Protein AF-A0A2M8Z2T1-F1 (afdb_monomer)

Foldseek 3Di:
DLLLVLLVLLLVLCVQLVPQFPLTDLVSSCVSVVQAEDELVRDDPVVNVVQVVVDPAWADDPRHIYGHPVDPQVLSNQLVSQLRVQCVSVVPDDDDPVSSVSSNSSSLCNQQNLLVCVVVVPPDLVSRCVRRVHDSVSSVVSVVCSVVDPCVVNVPSSVSVCCSNPPDDPDDDDDDDDDDDDDDDDQVPQQVVVCVPPHDPDDRVVRRVCVPPHDPD

InterPro domains:
  IPR010359 IrrE N-terminal-like domain [PF06114] (62-140)

Mean predicted aligned error: 11.31 Å

Structure (mmCIF, N/CA/C/O backbone):
data_AF-A0A2M8Z2T1-F1
#
_entry.id   AF-A0A2M8Z2T1-F1
#
loop_
_atom_site.group_PDB
_atom_site.id
_atom_site.type_symbol
_atom_site.label_atom_id
_atom_site.label_alt_id
_atom_site.label_comp_id
_atom_site.label_asym_id
_atom_site.label_entity_id
_atom_site.label_seq_id
_atom_site.pdbx_PDB_ins_code
_atom_site.Cartn_x
_atom_site.Cartn_y
_atom_site.Cartn_z
_atom_site.occupancy
_atom_site.B_iso_or_equiv
_atom_site.auth_seq_id
_atom_site.auth_comp_id
_atom_site.auth_asym_id
_atom_site.auth_atom_id
_atom_site.pdbx_PDB_model_num
ATOM 1 N N . MET A 1 1 ? 20.844 -5.926 4.590 1.00 56.56 1 MET A N 1
ATOM 2 C CA . MET A 1 1 ? 20.275 -7.241 4.945 1.00 56.56 1 MET A CA 1
ATOM 3 C C . MET A 1 1 ? 18.756 -7.129 4.993 1.00 56.56 1 MET A C 1
ATOM 5 O O . MET A 1 1 ? 18.124 -7.686 4.109 1.00 56.56 1 MET A O 1
ATOM 9 N N . GLU A 1 2 ? 18.188 -6.291 5.868 1.00 80.88 2 GLU A N 1
ATOM 10 C CA . GLU A 1 2 ? 16.723 -6.127 5.984 1.00 80.88 2 GLU A CA 1
ATOM 11 C C . GLU A 1 2 ? 15.992 -5.715 4.698 1.00 80.88 2 GLU A C 1
ATOM 13 O O . GLU A 1 2 ? 15.008 -6.350 4.343 1.00 80.88 2 GLU A O 1
ATOM 18 N N . GLN A 1 3 ? 16.495 -4.752 3.911 1.00 86.50 3 GLN A N 1
ATOM 19 C CA . GLN A 1 3 ? 15.836 -4.375 2.644 1.00 86.50 3 GLN A CA 1
ATOM 20 C C . GLN A 1 3 ? 15.609 -5.563 1.685 1.00 86.50 3 GLN A C 1
ATOM 22 O O . GLN A 1 3 ? 14.575 -5.615 1.025 1.00 86.50 3 GLN A O 1
ATOM 27 N N . TYR A 1 4 ? 16.542 -6.524 1.638 1.00 90.56 4 TYR A N 1
ATOM 28 C CA . TYR A 1 4 ? 16.399 -7.744 0.835 1.00 90.56 4 TYR A CA 1
ATOM 29 C C . TYR A 1 4 ? 15.258 -8.615 1.376 1.00 90.56 4 TYR A C 1
ATOM 31 O O . TYR A 1 4 ? 14.389 -9.024 0.614 1.00 90.56 4 TYR A O 1
ATOM 39 N N . ARG A 1 5 ? 15.217 -8.840 2.699 1.00 93.88 5 ARG A N 1
ATOM 40 C CA . ARG A 1 5 ? 14.147 -9.585 3.387 1.00 93.88 5 ARG A CA 1
ATOM 41 C C . ARG A 1 5 ? 12.777 -8.930 3.180 1.00 93.88 5 ARG A C 1
ATOM 43 O O . ARG A 1 5 ? 11.797 -9.629 2.946 1.00 93.88 5 ARG A O 1
ATOM 50 N N . ILE A 1 6 ? 12.705 -7.600 3.205 1.00 95.25 6 ILE A N 1
ATOM 51 C CA . ILE A 1 6 ? 11.463 -6.854 2.965 1.00 95.25 6 ILE A CA 1
ATOM 52 C C . ILE A 1 6 ? 11.004 -7.005 1.507 1.00 95.25 6 ILE A C 1
ATOM 54 O O . ILE A 1 6 ? 9.831 -7.270 1.265 1.00 95.25 6 ILE A O 1
ATOM 58 N N . ILE A 1 7 ? 11.909 -6.913 0.527 1.00 94.44 7 ILE A N 1
ATOM 59 C CA . ILE A 1 7 ? 11.572 -7.090 -0.898 1.00 94.44 7 ILE A CA 1
ATOM 60 C C . ILE A 1 7 ? 11.232 -8.558 -1.227 1.00 94.44 7 ILE A C 1
ATOM 62 O O . ILE A 1 7 ? 10.346 -8.820 -2.044 1.00 94.44 7 ILE A O 1
ATOM 66 N N . GLU A 1 8 ? 11.849 -9.523 -0.543 1.00 96.12 8 GLU A N 1
ATOM 67 C CA . GLU A 1 8 ? 11.472 -10.940 -0.583 1.00 96.12 8 GLU A CA 1
ATOM 68 C C . GLU A 1 8 ? 10.050 -11.157 -0.038 1.00 96.12 8 GLU A C 1
ATOM 70 O O . GLU A 1 8 ? 9.219 -11.760 -0.721 1.00 96.12 8 GLU A O 1
ATOM 75 N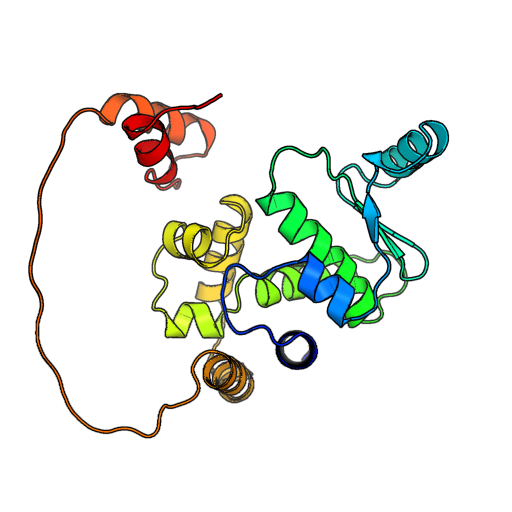 N . LYS A 1 9 ? 9.717 -10.568 1.120 1.00 97.69 9 LYS A N 1
ATOM 76 C CA . LYS A 1 9 ? 8.354 -10.576 1.680 1.00 97.69 9 LYS A CA 1
ATOM 77 C C . LYS A 1 9 ? 7.339 -9.905 0.754 1.00 97.69 9 LYS A C 1
ATOM 79 O O . LYS A 1 9 ? 6.247 -10.437 0.568 1.00 97.69 9 LYS A O 1
ATOM 84 N N . THR A 1 10 ? 7.696 -8.803 0.099 1.00 97.69 10 THR A N 1
ATOM 85 C CA . THR A 1 10 ? 6.853 -8.168 -0.928 1.00 97.69 10 THR A CA 1
ATOM 86 C C . THR A 1 10 ? 6.542 -9.136 -2.080 1.00 97.69 10 THR A C 1
ATOM 88 O O . THR A 1 10 ? 5.385 -9.266 -2.485 1.00 97.69 10 THR A O 1
ATOM 91 N N . LEU A 1 11 ? 7.537 -9.890 -2.567 1.00 97.88 11 LEU A N 1
ATOM 92 C CA . LEU A 1 11 ? 7.340 -10.916 -3.600 1.00 97.88 11 LEU A CA 1
ATOM 93 C C . LEU A 1 11 ? 6.497 -12.109 -3.112 1.00 97.88 11 LEU A C 1
ATOM 95 O O . LEU A 1 11 ? 5.680 -12.627 -3.878 1.00 97.88 11 LEU A O 1
ATOM 99 N N . GLU A 1 12 ? 6.654 -12.546 -1.859 1.00 98.19 12 GLU A N 1
ATOM 100 C CA . GLU A 1 12 ? 5.775 -13.555 -1.249 1.00 98.19 12 GLU A CA 1
ATOM 101 C C . GLU A 1 12 ? 4.311 -13.095 -1.243 1.00 98.19 12 GLU A C 1
ATOM 103 O O . GLU A 1 12 ? 3.429 -13.856 -1.647 1.00 98.19 12 GLU A O 1
ATOM 108 N N . VAL A 1 13 ? 4.046 -11.845 -0.846 1.00 98.44 13 VAL A N 1
ATOM 109 C CA . VAL A 1 13 ? 2.688 -11.281 -0.808 1.00 98.44 13 VAL A CA 1
ATOM 110 C C . VAL A 1 13 ? 2.096 -11.151 -2.214 1.00 98.44 13 VAL A C 1
ATOM 112 O O . VAL A 1 13 ? 0.941 -11.540 -2.414 1.00 98.44 13 VAL A O 1
ATOM 115 N N . TYR A 1 14 ? 2.876 -10.707 -3.211 1.00 98.38 14 TYR A N 1
ATOM 116 C CA . TYR A 1 14 ? 2.433 -10.677 -4.612 1.00 98.38 14 TYR A CA 1
ATOM 117 C C . TYR A 1 14 ? 2.019 -12.056 -5.134 1.00 98.38 14 TYR A C 1
ATOM 119 O O . TYR A 1 14 ? 0.979 -12.175 -5.786 1.00 98.38 14 TYR A O 1
ATOM 127 N N . LYS A 1 15 ? 2.796 -13.100 -4.819 1.00 97.75 15 LYS A N 1
ATOM 128 C CA . LYS A 1 15 ? 2.482 -14.485 -5.195 1.00 97.75 15 LYS A CA 1
ATOM 129 C C . LYS A 1 15 ? 1.248 -15.005 -4.461 1.00 97.75 15 LYS A C 1
ATOM 131 O O . LYS A 1 15 ? 0.328 -15.508 -5.099 1.00 97.75 15 LYS A O 1
ATOM 136 N N . ARG A 1 16 ? 1.198 -14.845 -3.134 1.00 97.69 16 ARG A N 1
ATOM 137 C CA . ARG A 1 16 ? 0.106 -15.336 -2.275 1.00 97.69 16 ARG A CA 1
ATOM 138 C C . ARG A 1 16 ? -1.248 -14.708 -2.606 1.00 97.69 16 ARG A C 1
ATOM 140 O O . ARG A 1 16 ? -2.260 -15.398 -2.558 1.00 97.69 16 ARG A O 1
ATOM 147 N N . CYS A 1 17 ? -1.272 -13.421 -2.947 1.00 97.62 17 CYS A N 1
ATOM 148 C CA . CYS A 1 17 ? -2.506 -12.683 -3.236 1.00 97.62 17 CYS A CA 1
ATOM 149 C C . CYS A 1 17 ? -2.836 -12.603 -4.743 1.00 97.62 17 CYS A C 1
ATOM 151 O O . CYS A 1 17 ? -3.768 -11.893 -5.136 1.00 97.62 17 CYS A O 1
ATOM 153 N N . ASP A 1 18 ? -2.071 -13.303 -5.590 1.00 97.38 18 ASP A N 1
ATOM 154 C CA . ASP A 1 18 ? -2.148 -13.268 -7.055 1.00 97.38 18 ASP A CA 1
ATOM 155 C C . ASP A 1 18 ? -2.224 -11.832 -7.616 1.00 97.38 18 ASP A C 1
ATOM 157 O O . ASP A 1 18 ? -3.208 -11.409 -8.229 1.00 97.38 18 ASP A O 1
ATOM 161 N N . ILE A 1 19 ? -1.208 -11.025 -7.310 1.00 97.19 19 ILE A N 1
ATOM 162 C CA . ILE A 1 19 ? -1.119 -9.616 -7.714 1.00 97.19 19 ILE A CA 1
ATOM 163 C C . ILE A 1 19 ? -0.233 -9.533 -8.954 1.00 97.19 19 ILE A C 1
ATOM 165 O O . ILE A 1 19 ? 0.950 -9.846 -8.880 1.00 97.19 19 ILE A O 1
ATOM 169 N N . LYS A 1 20 ? -0.817 -9.136 -10.091 1.00 95.06 20 LYS A N 1
ATOM 170 C CA . LYS A 1 20 ? -0.157 -9.104 -11.414 1.00 95.06 20 LYS A CA 1
ATOM 171 C C . LYS A 1 20 ? -0.393 -7.809 -12.201 1.00 95.06 20 LYS A C 1
ATOM 173 O O . LYS A 1 20 ? -0.097 -7.743 -13.387 1.00 95.06 20 LYS A O 1
ATOM 178 N N . LYS A 1 21 ? -0.956 -6.779 -11.563 1.00 95.62 21 LYS A N 1
ATOM 179 C CA . LYS A 1 21 ? -1.175 -5.456 -12.163 1.00 95.62 21 LYS A CA 1
ATOM 180 C C . LYS A 1 21 ? -1.112 -4.355 -11.111 1.00 95.62 21 LYS A C 1
ATOM 182 O O . LYS A 1 21 ? -1.395 -4.614 -9.940 1.00 95.62 21 LYS A O 1
ATOM 187 N N . PHE A 1 22 ? -0.801 -3.147 -11.565 1.00 97.06 22 PHE A N 1
ATOM 188 C CA . PHE A 1 22 ? -0.902 -1.913 -10.794 1.00 97.06 22 PHE A CA 1
ATOM 189 C C . PHE A 1 22 ? -2.039 -1.034 -11.352 1.00 97.06 22 PHE A C 1
ATOM 191 O O . PHE A 1 22 ? -2.413 -1.216 -12.514 1.00 97.06 22 PHE A O 1
ATOM 198 N N . PRO A 1 23 ? -2.627 -0.139 -10.538 1.00 98.00 23 PRO A N 1
ATOM 199 C CA . PRO A 1 23 ? -2.457 -0.044 -9.085 1.00 98.00 23 PRO A CA 1
ATOM 200 C C . PRO A 1 23 ? -3.000 -1.289 -8.357 1.00 98.00 23 PRO A C 1
ATOM 202 O O . PRO A 1 23 ? -4.009 -1.866 -8.765 1.00 98.00 23 PRO A O 1
ATOM 205 N N . ILE A 1 24 ? -2.330 -1.736 -7.283 1.00 97.44 24 ILE A N 1
ATOM 206 C CA . ILE A 1 24 ? -2.778 -2.933 -6.540 1.00 97.44 24 ILE A CA 1
ATOM 207 C C . ILE A 1 24 ? -4.110 -2.672 -5.829 1.00 97.44 24 ILE A C 1
ATOM 209 O O . ILE A 1 24 ? -4.367 -1.553 -5.385 1.00 97.44 24 ILE A O 1
ATOM 213 N N . ASP A 1 25 ? -4.916 -3.712 -5.636 1.00 97.50 25 ASP A N 1
ATOM 214 C CA . ASP A 1 25 ? -6.076 -3.671 -4.743 1.00 97.50 25 ASP A CA 1
ATOM 215 C C . ASP A 1 25 ? -5.638 -4.022 -3.310 1.00 97.50 25 ASP A C 1
ATOM 217 O O . ASP A 1 25 ? -5.381 -5.185 -2.990 1.00 97.50 25 ASP A O 1
ATOM 221 N N . CYS A 1 26 ? -5.552 -3.003 -2.450 1.00 98.12 26 CYS A N 1
ATOM 222 C CA . CYS A 1 26 ? -5.168 -3.131 -1.043 1.00 98.12 26 CYS A CA 1
ATOM 223 C C . CYS A 1 26 ? -6.099 -4.067 -0.253 1.00 98.12 26 CYS A C 1
ATOM 225 O O . CYS A 1 26 ? -5.624 -4.825 0.593 1.00 98.12 26 CYS A O 1
ATOM 227 N N . PHE A 1 27 ? -7.403 -4.078 -0.547 1.00 97.38 27 PHE A N 1
ATOM 228 C CA . PHE A 1 27 ? -8.358 -4.953 0.135 1.00 97.38 27 PHE A CA 1
ATOM 229 C C . PHE A 1 27 ? -8.249 -6.398 -0.358 1.00 97.38 27 PHE A C 1
ATOM 231 O O . PHE A 1 27 ? -8.366 -7.320 0.452 1.00 97.38 27 PHE A O 1
ATOM 238 N N . LYS A 1 28 ? -7.926 -6.621 -1.643 1.00 97.69 28 LYS A N 1
ATOM 239 C CA . LYS A 1 28 ? -7.535 -7.955 -2.139 1.00 97.69 28 LYS A CA 1
ATOM 240 C C . LYS A 1 28 ? -6.298 -8.474 -1.400 1.00 97.69 28 LYS A C 1
ATOM 242 O O . LYS A 1 28 ? -6.284 -9.650 -1.040 1.00 97.69 28 LYS A O 1
ATOM 247 N N . VAL A 1 29 ? -5.295 -7.624 -1.143 1.00 98.50 29 VAL A N 1
ATOM 248 C CA . VAL A 1 29 ? -4.091 -8.008 -0.376 1.00 98.50 29 VAL A CA 1
ATOM 249 C C . VAL A 1 29 ? -4.467 -8.422 1.047 1.00 98.50 29 VAL A C 1
ATOM 251 O O . VAL A 1 29 ? -4.224 -9.561 1.436 1.00 98.50 29 VAL A O 1
ATOM 254 N N . ILE A 1 30 ? -5.130 -7.535 1.796 1.00 98.50 30 ILE A N 1
ATOM 255 C CA . ILE A 1 30 ? -5.567 -7.767 3.184 1.00 98.50 30 ILE A CA 1
ATOM 256 C C . ILE A 1 30 ? -6.373 -9.074 3.294 1.00 98.50 30 ILE A C 1
ATOM 258 O O . ILE A 1 30 ? -6.053 -9.948 4.104 1.00 98.50 30 ILE A O 1
ATOM 262 N N . LYS A 1 31 ? -7.352 -9.270 2.399 1.00 97.81 31 LYS A N 1
ATOM 263 C CA . LYS A 1 31 ? -8.176 -10.485 2.340 1.00 97.81 31 LYS A CA 1
ATOM 264 C C . LYS A 1 31 ? -7.373 -11.740 1.970 1.00 97.81 31 LYS A C 1
ATOM 266 O O . LYS A 1 31 ? -7.610 -12.790 2.558 1.00 97.81 31 LYS A O 1
ATOM 271 N N . GLY A 1 32 ? -6.433 -11.655 1.026 1.00 97.62 32 GLY A N 1
ATOM 272 C CA . GLY A 1 32 ? -5.569 -12.774 0.612 1.00 97.62 32 GLY A CA 1
ATOM 273 C C . GLY A 1 32 ? -4.541 -13.194 1.672 1.00 97.62 32 GLY A C 1
ATOM 274 O O . GLY A 1 32 ? -4.106 -14.349 1.719 1.00 97.62 32 GLY A O 1
ATOM 275 N N . LEU A 1 33 ? -4.187 -12.278 2.574 1.00 97.94 33 LEU A N 1
ATOM 276 C CA . LEU A 1 33 ? -3.395 -12.577 3.765 1.00 97.94 33 LEU A CA 1
ATOM 277 C C . LEU A 1 33 ? -4.240 -13.149 4.914 1.00 97.94 33 LEU A C 1
ATOM 279 O O . LEU A 1 33 ? -3.688 -13.838 5.768 1.00 97.94 33 LEU A O 1
ATOM 283 N N . GLY A 1 34 ? -5.563 -12.959 4.887 1.00 97.75 34 GLY A N 1
ATOM 284 C CA . GLY A 1 34 ? -6.480 -13.377 5.953 1.00 97.75 34 GLY A CA 1
ATOM 285 C C . GLY A 1 34 ? -6.542 -12.389 7.120 1.00 97.75 34 GLY A C 1
ATOM 286 O O . GLY A 1 34 ? -6.945 -12.769 8.216 1.00 97.75 34 GLY A O 1
ATOM 287 N N . ILE A 1 35 ? -6.130 -11.140 6.894 1.00 98.19 35 ILE A N 1
ATOM 288 C CA . ILE A 1 35 ? -6.078 -10.086 7.910 1.00 98.19 35 ILE A CA 1
ATOM 289 C C . ILE A 1 35 ? -7.485 -9.483 8.078 1.00 98.19 35 ILE A C 1
ATOM 291 O O . ILE A 1 35 ? -8.054 -9.005 7.091 1.00 98.19 35 ILE A O 1
ATOM 295 N N . PRO A 1 36 ? -8.075 -9.478 9.289 1.00 97.75 36 PRO A N 1
ATOM 296 C CA . PRO A 1 36 ? -9.330 -8.780 9.540 1.00 97.75 36 PRO A CA 1
ATOM 297 C C . PRO A 1 36 ? -9.133 -7.262 9.455 1.00 97.75 36 PRO A C 1
ATOM 299 O O . PRO A 1 36 ? -8.160 -6.724 9.984 1.00 97.75 36 PRO A O 1
ATOM 302 N N . VAL A 1 37 ? -10.077 -6.565 8.820 1.00 97.69 37 VAL A N 1
ATOM 303 C CA . VAL A 1 37 ? -10.064 -5.104 8.683 1.00 97.69 37 VAL A CA 1
ATOM 304 C C . VAL A 1 37 ? -11.439 -4.522 8.998 1.00 97.69 37 VAL A C 1
ATOM 306 O O . VAL A 1 37 ? -12.452 -5.059 8.551 1.00 97.69 37 VAL A O 1
ATOM 309 N N . TYR A 1 38 ? -11.466 -3.422 9.750 1.00 97.38 38 TYR A N 1
ATOM 310 C CA . TYR A 1 38 ? -12.678 -2.683 10.103 1.00 97.38 38 TYR A CA 1
ATOM 311 C C . TYR A 1 38 ? -12.542 -1.204 9.748 1.00 97.38 38 TYR A C 1
ATOM 313 O O . TYR A 1 38 ? -11.518 -0.573 10.029 1.00 97.38 38 TYR A O 1
ATOM 321 N N . LYS A 1 39 ? -13.600 -0.638 9.166 1.00 97.50 39 LYS A N 1
ATOM 322 C CA . LYS A 1 39 ? -13.711 0.805 8.940 1.00 97.50 39 LYS A CA 1
ATOM 323 C C . LYS A 1 39 ? -14.056 1.523 10.233 1.00 97.50 39 LYS A C 1
ATOM 325 O O . LYS A 1 39 ? -14.831 1.004 11.034 1.00 97.50 39 LYS A O 1
ATOM 330 N N . TYR A 1 40 ? -13.573 2.748 10.405 1.00 97.00 40 TYR A N 1
ATOM 331 C CA . TYR A 1 40 ? -14.038 3.613 11.487 1.00 97.00 40 TYR A CA 1
ATOM 332 C C . TYR A 1 40 ? -15.544 3.893 11.342 1.00 97.00 40 TYR A C 1
ATOM 334 O O . TYR A 1 40 ? -16.260 3.797 12.333 1.00 97.00 40 TYR A O 1
ATOM 342 N N . SER A 1 41 ? -16.056 4.146 10.131 1.00 96.31 41 SER A N 1
ATOM 343 C CA . SER A 1 41 ? -17.491 4.410 9.902 1.00 96.31 41 SER A CA 1
ATOM 344 C C . SER A 1 41 ? -18.436 3.256 10.279 1.00 96.31 41 SER A C 1
ATOM 346 O O . SER A 1 41 ? -19.613 3.488 10.547 1.00 96.31 41 SER A O 1
ATOM 348 N N . GLU A 1 42 ? -17.933 2.019 10.339 1.00 95.88 42 GLU A N 1
ATOM 349 C CA . GLU A 1 42 ? -18.702 0.811 10.679 1.00 95.88 42 GLU A CA 1
ATOM 350 C C . GLU A 1 42 ? -18.744 0.532 12.196 1.00 95.88 42 GLU A C 1
ATOM 352 O O . GLU A 1 42 ? -19.407 -0.407 12.645 1.00 95.88 42 GLU A O 1
ATOM 357 N N . LEU A 1 43 ? -18.041 1.329 13.009 1.00 95.19 43 LEU A N 1
ATOM 358 C CA . LEU A 1 43 ? -17.980 1.167 14.461 1.00 95.19 43 LEU A CA 1
ATOM 359 C C . LEU A 1 43 ? -18.984 2.083 15.191 1.00 95.19 43 LEU A C 1
ATOM 361 O O . LEU A 1 43 ? -19.255 3.196 14.748 1.00 95.19 43 LEU A O 1
ATOM 365 N N . PRO A 1 44 ? -19.478 1.684 16.382 1.00 96.06 44 PRO A N 1
ATOM 366 C CA . PRO A 1 44 ? -20.215 2.586 17.265 1.00 96.06 44 PRO A CA 1
ATOM 367 C C . PRO A 1 44 ? -19.403 3.845 17.594 1.00 96.06 44 PRO A C 1
ATOM 369 O O . PRO A 1 44 ? -18.207 3.751 17.864 1.00 96.06 44 PRO A O 1
ATOM 372 N N . GLU A 1 45 ? -20.056 5.006 17.668 1.00 95.19 45 GLU A N 1
ATOM 373 C CA . GLU A 1 45 ? -19.422 6.326 17.855 1.00 95.19 45 GLU A CA 1
ATOM 374 C C . GLU A 1 45 ? -18.410 6.378 19.022 1.00 95.19 45 GLU A C 1
ATOM 376 O O . GLU A 1 45 ? -17.339 6.979 18.922 1.00 95.19 45 GLU A O 1
ATOM 381 N N . SER A 1 46 ? -18.704 5.686 20.128 1.00 93.69 46 SER A N 1
ATOM 382 C CA . SER A 1 46 ? -17.818 5.584 21.296 1.00 93.69 46 SER A CA 1
ATOM 383 C C . SER A 1 46 ? -16.522 4.805 21.032 1.00 93.69 46 SER A C 1
ATOM 385 O O . SER A 1 46 ? -15.515 5.056 21.696 1.00 93.69 46 SER A O 1
ATOM 387 N N . LYS A 1 47 ? -16.520 3.881 20.061 1.00 93.81 47 LYS A N 1
ATOM 388 C CA . LYS A 1 47 ? -15.311 3.233 19.537 1.00 93.81 47 LYS A CA 1
ATOM 389 C C . LYS A 1 47 ? -14.615 4.117 18.505 1.00 93.81 47 LYS A C 1
ATOM 391 O O . LYS A 1 47 ? -13.403 4.246 18.603 1.00 93.81 47 LYS A O 1
ATOM 396 N N . VAL A 1 48 ? -15.347 4.790 17.610 1.00 93.62 48 VAL A N 1
ATOM 397 C CA . VAL A 1 48 ? -14.765 5.735 16.628 1.00 93.62 48 VAL A CA 1
ATOM 398 C C . VAL A 1 48 ? -13.925 6.805 17.322 1.00 93.62 48 VAL A C 1
ATOM 400 O O . VAL A 1 48 ? -12.767 7.009 16.968 1.00 93.62 48 VAL A O 1
ATOM 403 N N . LYS A 1 49 ? -14.462 7.419 18.383 1.00 93.19 49 LYS A N 1
ATOM 404 C CA . LYS A 1 49 ? -13.735 8.394 19.210 1.00 93.19 49 LYS A CA 1
ATOM 405 C C . LYS A 1 49 ? -12.442 7.821 19.801 1.00 93.19 49 LYS A C 1
ATOM 407 O O . LYS A 1 49 ? -11.444 8.526 19.846 1.00 93.19 49 LYS A O 1
ATOM 412 N N . LYS A 1 50 ? -12.425 6.547 20.212 1.00 93.81 50 LYS A N 1
ATOM 413 C CA . LYS A 1 50 ? -11.205 5.876 20.700 1.00 93.81 50 LYS A CA 1
ATOM 414 C C . LYS A 1 50 ? -10.214 5.574 19.577 1.00 93.81 50 LYS A C 1
ATOM 416 O O . LYS A 1 50 ? -9.026 5.766 19.781 1.00 93.81 50 LYS A O 1
ATOM 421 N N . CYS A 1 51 ? -10.687 5.151 18.407 1.00 91.81 51 CYS A N 1
ATOM 422 C CA . CYS A 1 51 ? -9.842 4.922 17.237 1.00 91.81 51 CYS A CA 1
ATOM 423 C C . CYS A 1 51 ? -9.131 6.213 16.799 1.00 91.81 51 CYS A C 1
ATOM 425 O O . CYS A 1 51 ? -7.920 6.199 16.620 1.00 91.81 51 CYS A O 1
ATOM 427 N N . LEU A 1 52 ? -9.850 7.339 16.742 1.00 92.00 52 LEU A N 1
ATOM 428 C CA . LEU A 1 52 ? -9.288 8.658 16.416 1.00 92.00 52 LEU A CA 1
ATOM 429 C C . LEU A 1 52 ? -8.291 9.187 17.466 1.00 92.00 52 LEU A C 1
ATOM 431 O O . LEU A 1 52 ? -7.406 9.961 17.119 1.00 92.00 52 LEU A O 1
ATOM 435 N N . LEU A 1 53 ? -8.402 8.766 18.734 1.00 92.81 53 LEU A N 1
ATOM 436 C CA . LEU A 1 53 ? -7.400 9.067 19.769 1.00 92.81 53 LEU A CA 1
ATOM 437 C C . LEU A 1 53 ? -6.104 8.255 19.610 1.00 92.81 53 LEU A C 1
ATOM 439 O O . LEU A 1 53 ? -5.075 8.681 20.123 1.00 92.81 53 LEU A O 1
ATOM 443 N N . VAL A 1 54 ? -6.154 7.100 18.935 1.00 92.12 54 VAL A N 1
ATOM 444 C CA . VAL A 1 54 ? -4.969 6.288 18.607 1.00 92.12 54 VAL A CA 1
ATOM 445 C C . VAL A 1 54 ? -4.344 6.779 17.303 1.00 92.12 54 VAL A C 1
ATOM 447 O O . VAL A 1 54 ? -3.152 7.058 17.257 1.00 92.12 54 VAL A O 1
ATOM 450 N N . SER A 1 55 ? -5.145 6.912 16.242 1.00 92.25 55 SER A N 1
ATOM 451 C CA . SER A 1 55 ? -4.674 7.359 14.931 1.00 92.25 55 SER A CA 1
ATOM 452 C C . SER A 1 55 ? -5.802 7.937 14.079 1.00 92.25 55 SER A C 1
ATOM 454 O O . SER A 1 55 ? -6.893 7.368 13.976 1.00 92.25 55 SER A O 1
ATOM 456 N N . ASN A 1 56 ? -5.512 9.046 13.398 1.00 93.44 56 ASN A N 1
ATOM 457 C CA . ASN A 1 56 ? -6.413 9.650 12.415 1.00 93.44 56 ASN A CA 1
ATOM 458 C C . ASN A 1 56 ? -6.463 8.882 11.082 1.00 93.44 56 ASN A C 1
ATOM 460 O O . ASN A 1 56 ? -7.413 9.088 10.327 1.00 93.44 56 ASN A O 1
ATOM 464 N N . ASP A 1 57 ? -5.476 8.025 10.794 1.00 93.12 57 ASP A N 1
ATOM 465 C CA . ASP A 1 57 ? -5.355 7.311 9.517 1.00 93.12 57 ASP A CA 1
ATOM 466 C C . ASP A 1 57 ? -5.739 5.826 9.666 1.00 93.12 57 ASP A C 1
ATOM 468 O O . ASP A 1 57 ? -6.773 5.402 9.153 1.00 93.12 57 ASP A O 1
ATOM 472 N N . ALA A 1 58 ? -4.924 5.035 10.368 1.00 95.50 58 ALA A N 1
ATOM 473 C CA . ALA A 1 58 ? -5.196 3.647 10.754 1.00 95.50 58 ALA A CA 1
ATOM 474 C C . ALA A 1 58 ? -4.278 3.208 11.906 1.00 95.50 58 ALA A C 1
ATOM 476 O O . ALA A 1 58 ? -3.358 3.940 12.272 1.00 95.50 58 ALA A O 1
ATOM 477 N N . PHE A 1 59 ? -4.540 2.024 12.459 1.00 94.75 59 PHE A N 1
ATOM 478 C CA . PHE A 1 59 ? -3.634 1.300 13.352 1.00 94.75 59 PHE A CA 1
ATOM 479 C C . PHE A 1 59 ? -3.942 -0.206 13.348 1.00 94.75 59 PHE A C 1
ATOM 481 O O . PHE A 1 59 ? -5.063 -0.633 13.042 1.00 94.75 59 PHE A O 1
ATOM 488 N N . THR A 1 60 ? -2.968 -1.007 13.773 1.00 93.94 60 THR A N 1
ATOM 489 C CA . THR A 1 60 ? -3.107 -2.449 13.993 1.00 93.94 60 THR A CA 1
ATOM 490 C C . THR A 1 60 ? -3.226 -2.757 15.480 1.00 93.94 60 THR A C 1
ATOM 492 O O . THR A 1 60 ? -2.409 -2.329 16.291 1.00 93.94 60 THR A O 1
ATOM 495 N N . LEU A 1 61 ? -4.209 -3.576 15.854 1.00 91.25 61 LEU A N 1
ATOM 496 C CA . LEU A 1 61 ? -4.349 -4.109 17.208 1.00 91.25 61 LEU A CA 1
ATOM 497 C C . LEU A 1 61 ? -4.565 -5.621 17.143 1.00 91.25 61 LEU A C 1
ATOM 499 O O . LEU A 1 61 ? -5.556 -6.086 16.590 1.00 91.25 61 LEU A O 1
ATOM 503 N N . GLN A 1 62 ? -3.640 -6.394 17.722 1.00 90.56 62 GLN A N 1
ATOM 504 C CA . GLN A 1 62 ? -3.711 -7.867 17.781 1.00 90.56 62 GLN A CA 1
ATOM 505 C C . GLN A 1 62 ? -3.898 -8.533 16.396 1.00 90.56 62 GLN A C 1
ATOM 507 O O . GLN A 1 62 ? -4.622 -9.515 16.260 1.00 90.56 62 GLN A O 1
ATOM 512 N N . GLY A 1 63 ? -3.255 -7.986 15.356 1.00 92.75 63 GLY A N 1
ATOM 513 C CA . GLY A 1 63 ? -3.360 -8.480 13.975 1.00 92.75 63 GLY A CA 1
ATOM 514 C C . GLY A 1 63 ? -4.642 -8.072 13.234 1.00 92.75 63 GLY A C 1
ATOM 515 O O . GLY A 1 63 ? -4.889 -8.571 12.139 1.00 92.75 63 GLY A O 1
ATOM 516 N N . ILE A 1 64 ? -5.449 -7.178 13.812 1.00 96.25 64 ILE A N 1
ATOM 517 C CA . ILE A 1 64 ? -6.644 -6.588 13.198 1.00 96.25 64 ILE A CA 1
ATOM 518 C C . ILE A 1 64 ? -6.334 -5.145 12.801 1.00 96.25 64 ILE A C 1
ATOM 520 O O . ILE A 1 64 ? -5.870 -4.369 13.637 1.00 96.25 64 ILE A O 1
ATOM 524 N N . ILE A 1 65 ? -6.637 -4.777 11.557 1.00 97.88 65 ILE A N 1
ATOM 525 C CA . ILE A 1 65 ? -6.472 -3.410 11.047 1.00 97.88 65 ILE A CA 1
ATOM 526 C C . ILE A 1 65 ? -7.752 -2.606 11.302 1.00 97.88 65 ILE A C 1
ATOM 528 O O . ILE A 1 65 ? -8.850 -3.028 10.934 1.00 97.88 65 ILE A O 1
ATOM 532 N N . PHE A 1 66 ? -7.615 -1.411 11.868 1.00 97.12 66 PHE A N 1
ATOM 533 C CA . PHE A 1 66 ? -8.687 -0.422 11.977 1.00 97.12 66 PHE A CA 1
ATOM 534 C C . PHE A 1 66 ? -8.283 0.818 11.184 1.00 97.12 66 PHE A C 1
ATOM 536 O O . PHE A 1 66 ? -7.210 1.352 11.439 1.00 97.12 66 PHE A O 1
ATOM 543 N N . TYR A 1 67 ? -9.112 1.296 10.247 1.00 97.31 67 TYR A N 1
ATOM 544 C CA . TYR A 1 67 ? -8.747 2.440 9.394 1.00 97.31 67 TYR A CA 1
ATOM 545 C C . TYR A 1 67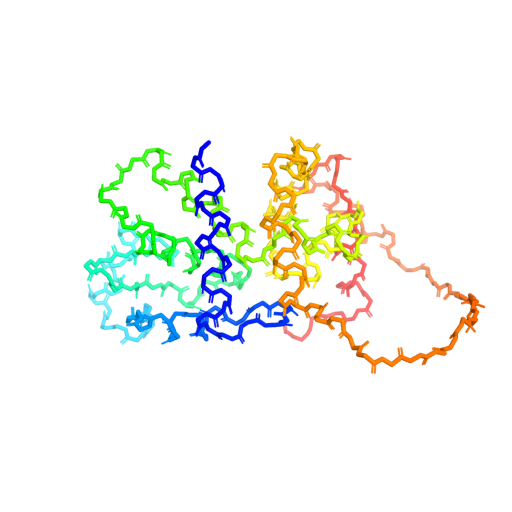 ? -9.872 3.460 9.179 1.00 97.31 67 TYR A C 1
ATOM 547 O O . TYR A 1 67 ? -11.057 3.121 9.134 1.00 97.31 67 TYR A O 1
ATOM 555 N N . ASN A 1 68 ? -9.477 4.719 8.998 1.00 96.31 68 ASN A N 1
ATOM 556 C CA . ASN A 1 68 ? -10.349 5.845 8.699 1.00 96.31 68 ASN A CA 1
ATOM 557 C C . ASN A 1 68 ? -10.718 5.875 7.208 1.00 96.31 68 ASN A C 1
ATOM 559 O O . ASN A 1 68 ? -10.083 6.524 6.373 1.00 96.31 68 ASN A O 1
ATOM 563 N N . ASP A 1 69 ? -11.789 5.171 6.869 1.00 96.12 69 ASP A N 1
ATOM 564 C CA . ASP A 1 69 ? -12.341 5.086 5.520 1.00 96.12 69 ASP A CA 1
ATOM 565 C C . ASP A 1 69 ? -12.907 6.419 4.997 1.00 96.12 69 ASP A C 1
ATOM 567 O O . ASP A 1 69 ? -12.920 6.646 3.780 1.00 96.12 69 ASP A O 1
ATOM 571 N N . MET A 1 70 ? -13.279 7.323 5.908 1.00 93.12 70 MET A N 1
ATOM 572 C CA . MET A 1 70 ? -13.782 8.668 5.615 1.00 93.12 70 MET A CA 1
ATOM 573 C C . MET A 1 70 ? -12.677 9.676 5.265 1.00 93.12 70 MET A C 1
ATOM 575 O O . MET A 1 70 ? -12.982 10.786 4.832 1.00 93.12 70 MET A O 1
ATOM 579 N N . PHE A 1 71 ? -11.395 9.315 5.404 1.00 88.00 71 PHE A N 1
ATOM 580 C CA . PHE A 1 71 ? -10.288 10.199 5.036 1.00 88.00 71 PHE A CA 1
ATOM 581 C C . PHE A 1 71 ? -10.320 10.533 3.524 1.00 88.00 71 PHE A C 1
ATOM 583 O O . PHE A 1 71 ? -10.437 9.609 2.710 1.00 88.00 71 PHE A O 1
ATOM 590 N N . PRO A 1 72 ? -10.214 11.806 3.095 1.00 87.69 72 PRO A N 1
ATOM 591 C CA . PRO A 1 72 ? -10.501 12.177 1.705 1.00 87.69 72 PRO A CA 1
ATOM 592 C C . PRO A 1 72 ? -9.477 11.634 0.694 1.00 87.69 72 PRO A C 1
ATOM 594 O O . PRO A 1 72 ? -9.857 11.186 -0.385 1.00 87.69 72 PRO A O 1
ATOM 597 N N . HIS A 1 73 ? -8.186 11.607 1.041 1.00 89.56 73 HIS A N 1
ATOM 598 C CA . HIS A 1 73 ? -7.119 11.218 0.108 1.00 89.56 73 HIS A CA 1
ATOM 599 C C . HIS A 1 73 ? -6.935 9.694 0.052 1.00 89.56 73 HIS A C 1
ATOM 601 O O . HIS A 1 73 ? -6.349 9.084 0.956 1.00 89.56 73 HIS A O 1
ATOM 607 N N . LYS A 1 74 ? -7.424 9.061 -1.019 1.00 93.25 74 LYS A N 1
ATOM 608 C CA . LYS A 1 74 ? -7.400 7.597 -1.176 1.00 93.25 74 LYS A CA 1
ATOM 609 C C . LYS A 1 74 ? -5.994 7.038 -1.372 1.00 93.25 74 LYS A C 1
ATOM 611 O O . LYS A 1 74 ? -5.717 5.933 -0.919 1.00 93.25 74 LYS A O 1
ATOM 616 N N . GLU A 1 75 ? -5.075 7.807 -1.937 1.00 93.06 75 GLU A N 1
ATOM 617 C CA . GLU A 1 75 ? -3.664 7.442 -2.067 1.00 93.06 75 GLU A CA 1
ATOM 618 C C . GLU A 1 75 ? -2.971 7.342 -0.702 1.00 93.06 75 GLU A C 1
ATOM 620 O O . GLU A 1 75 ? -2.135 6.459 -0.499 1.00 93.06 75 GLU A O 1
ATOM 625 N N . ARG A 1 76 ? -3.349 8.202 0.260 1.00 92.75 76 ARG A N 1
ATOM 626 C CA . ARG A 1 76 ? -2.883 8.092 1.651 1.00 92.75 76 ARG A CA 1
ATOM 627 C C . ARG A 1 76 ? -3.494 6.871 2.327 1.00 92.75 76 ARG A C 1
ATOM 629 O O . ARG A 1 76 ? -2.733 6.081 2.867 1.00 92.75 76 ARG A O 1
ATOM 636 N N . GLN A 1 77 ? -4.809 6.642 2.198 1.00 95.19 77 GLN A N 1
ATOM 637 C CA . GLN A 1 77 ? -5.438 5.417 2.725 1.00 95.19 77 GLN A CA 1
ATOM 638 C C . GLN A 1 77 ? -4.747 4.143 2.210 1.00 95.19 77 GLN A C 1
ATOM 640 O O . GLN A 1 77 ? -4.511 3.222 2.985 1.00 95.19 77 GLN A O 1
ATOM 645 N N . ARG A 1 78 ? -4.390 4.089 0.919 1.00 97.75 78 ARG A N 1
ATOM 646 C CA . ARG A 1 78 ? -3.664 2.958 0.313 1.00 97.75 78 ARG A CA 1
ATOM 647 C C . ARG A 1 78 ? -2.297 2.738 0.957 1.00 97.75 78 ARG A C 1
ATOM 649 O O . ARG A 1 78 ? -1.963 1.598 1.266 1.00 97.75 78 ARG A O 1
ATOM 656 N N . PHE A 1 79 ? -1.529 3.808 1.172 1.00 97.25 79 PHE A N 1
ATOM 657 C CA . PHE A 1 79 ? -0.238 3.734 1.857 1.00 97.25 79 PHE A CA 1
ATOM 658 C C . PHE A 1 79 ? -0.398 3.266 3.304 1.00 97.25 79 PHE A C 1
ATOM 660 O O . PHE A 1 79 ? 0.200 2.263 3.680 1.00 97.25 79 PHE A O 1
ATOM 667 N N . THR A 1 80 ? -1.272 3.915 4.075 1.00 96.69 80 THR A N 1
ATOM 668 C CA . THR A 1 80 ? -1.557 3.559 5.469 1.00 96.69 80 THR A CA 1
ATOM 669 C C . THR A 1 80 ? -2.004 2.098 5.605 1.00 96.69 80 THR A C 1
ATOM 671 O O . THR A 1 80 ? -1.455 1.362 6.415 1.00 96.69 80 THR A O 1
ATOM 674 N N . LEU A 1 81 ? -2.937 1.621 4.773 1.00 98.44 81 LEU A N 1
ATOM 675 C CA . LEU A 1 81 ? -3.389 0.225 4.814 1.00 98.44 81 LEU A 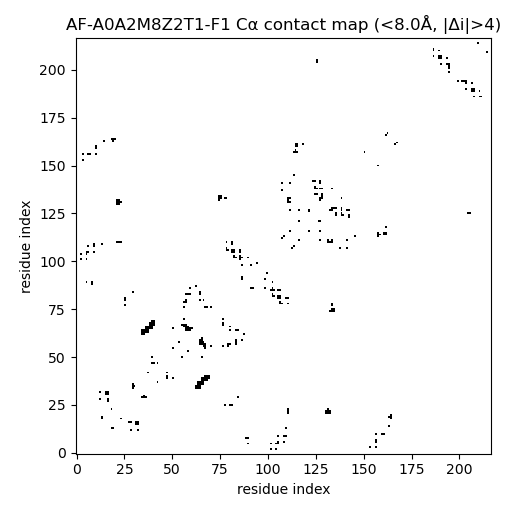CA 1
ATOM 676 C C . LEU A 1 81 ? -2.256 -0.775 4.541 1.00 98.44 81 LEU A C 1
ATOM 678 O O . LEU A 1 81 ? -2.240 -1.851 5.135 1.00 98.44 81 LEU A O 1
ATOM 682 N N . MET A 1 82 ? -1.314 -0.450 3.650 1.00 98.56 82 MET A N 1
ATOM 683 C CA . MET A 1 82 ? -0.149 -1.308 3.401 1.00 98.56 82 MET A CA 1
ATOM 684 C C . MET A 1 82 ? 0.917 -1.204 4.500 1.00 98.56 82 MET A C 1
ATOM 686 O O . MET A 1 82 ? 1.618 -2.188 4.720 1.00 98.56 82 MET A O 1
ATOM 690 N N . HIS A 1 83 ? 0.975 -0.085 5.226 1.00 98.12 83 HIS A N 1
ATOM 691 C CA . HIS A 1 83 ? 1.836 0.111 6.397 1.00 98.12 83 HIS A CA 1
ATOM 692 C C . HIS A 1 83 ? 1.363 -0.758 7.569 1.00 98.12 83 HIS A C 1
ATOM 694 O O . HIS A 1 83 ? 2.150 -1.516 8.133 1.00 98.12 83 HIS A O 1
ATOM 700 N N . GLU A 1 84 ? 0.056 -0.798 7.832 1.00 98.19 84 GLU A N 1
ATOM 701 C CA . GLU A 1 84 ? -0.531 -1.739 8.796 1.00 98.19 84 GLU A CA 1
ATOM 702 C C . GLU A 1 84 ? -0.321 -3.212 8.395 1.00 98.19 84 GLU A C 1
ATOM 704 O O . GLU A 1 84 ? 0.051 -4.051 9.217 1.00 98.19 84 GLU A O 1
ATOM 709 N N . VAL A 1 85 ? -0.473 -3.540 7.104 1.00 98.50 85 VAL A N 1
ATOM 710 C CA . VAL A 1 85 ? -0.124 -4.878 6.593 1.00 98.50 85 VAL A CA 1
ATOM 711 C C . VAL A 1 85 ? 1.363 -5.190 6.788 1.00 98.50 85 VAL A C 1
ATOM 713 O O . VAL A 1 85 ? 1.691 -6.340 7.075 1.00 98.50 85 VAL A O 1
ATOM 716 N N . ALA A 1 86 ? 2.259 -4.209 6.665 1.00 98.06 86 ALA A N 1
ATOM 717 C CA . ALA A 1 86 ? 3.691 -4.412 6.847 1.00 98.06 86 ALA A CA 1
ATOM 718 C C . ALA A 1 86 ? 4.030 -4.844 8.277 1.00 98.06 86 ALA A C 1
ATOM 720 O O . ALA A 1 86 ? 4.728 -5.843 8.446 1.00 98.06 86 ALA A O 1
ATOM 721 N N . HIS A 1 87 ? 3.479 -4.167 9.293 1.00 97.31 87 HIS A N 1
ATOM 722 C CA . HIS A 1 87 ? 3.655 -4.549 10.702 1.00 97.31 87 HIS A CA 1
ATOM 723 C C . HIS A 1 87 ? 3.254 -6.008 10.953 1.00 97.31 87 HIS A C 1
ATOM 725 O O . HIS A 1 87 ? 3.985 -6.755 11.606 1.00 97.31 87 HIS A O 1
ATOM 731 N N . ILE A 1 88 ? 2.140 -6.451 10.362 1.00 97.50 88 ILE A N 1
ATOM 732 C CA . ILE A 1 88 ? 1.661 -7.836 10.471 1.00 97.50 88 ILE A CA 1
ATOM 733 C C . ILE A 1 88 ? 2.574 -8.812 9.705 1.00 97.50 88 ILE A C 1
ATOM 735 O O . ILE A 1 88 ? 2.975 -9.838 10.249 1.00 97.50 88 ILE A O 1
ATOM 739 N N . VAL A 1 89 ? 2.929 -8.512 8.451 1.0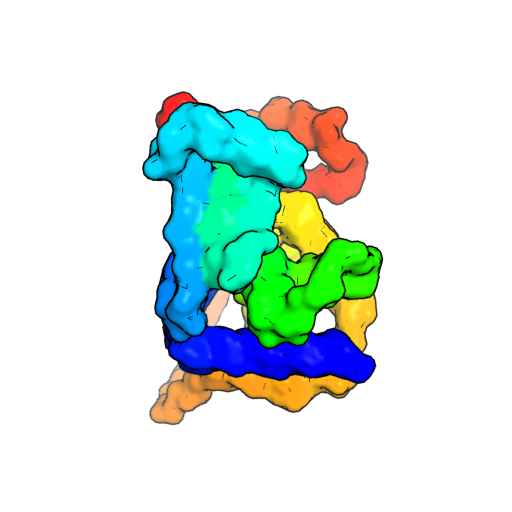0 97.50 89 VAL A N 1
ATOM 740 C CA . VAL A 1 89 ? 3.733 -9.396 7.578 1.00 97.50 89 VAL A CA 1
ATOM 741 C C . VAL A 1 89 ? 5.176 -9.551 8.072 1.00 97.50 89 VAL A C 1
ATOM 743 O O . VAL A 1 89 ? 5.767 -10.626 7.928 1.00 97.50 89 VAL A O 1
ATOM 746 N N . LEU A 1 90 ? 5.746 -8.501 8.661 1.00 96.25 90 LEU A N 1
ATOM 747 C CA . LEU A 1 90 ? 7.104 -8.494 9.206 1.00 96.25 90 LEU A CA 1
ATOM 748 C C . LEU A 1 90 ? 7.166 -8.993 10.663 1.00 96.25 90 LEU A C 1
ATOM 750 O O . LEU A 1 90 ? 8.255 -9.319 11.136 1.00 96.25 90 LEU A O 1
ATOM 754 N N . ASN A 1 91 ? 6.010 -9.184 11.315 1.00 95.19 91 ASN A N 1
ATOM 755 C CA . ASN A 1 91 ? 5.848 -9.548 12.731 1.00 95.19 91 ASN A CA 1
ATOM 756 C C . ASN A 1 91 ? 6.467 -8.508 13.681 1.00 95.19 91 ASN A C 1
ATOM 758 O O . ASN A 1 91 ? 7.167 -8.860 14.633 1.00 95.19 91 ASN A O 1
ATOM 762 N N . HIS A 1 92 ? 6.227 -7.224 13.412 1.00 94.19 92 HIS A N 1
ATOM 763 C CA . HIS A 1 92 ? 6.648 -6.140 14.295 1.00 94.19 92 HIS A CA 1
ATOM 764 C C . HIS A 1 92 ? 5.937 -6.233 15.651 1.00 94.19 92 HIS A C 1
ATOM 766 O O . HIS A 1 92 ? 4.751 -6.555 15.741 1.00 94.19 92 HIS A O 1
ATOM 772 N N . VAL A 1 93 ? 6.681 -5.943 16.719 1.00 89.38 93 VAL A N 1
ATOM 773 C CA . VAL A 1 93 ? 6.182 -5.945 18.097 1.00 89.38 93 VAL A CA 1
ATOM 774 C C . VAL A 1 93 ? 6.554 -4.619 18.744 1.00 89.38 93 VAL A C 1
ATOM 776 O O . VAL A 1 93 ? 7.734 -4.326 18.926 1.00 89.38 93 VAL A O 1
ATOM 779 N N . GLY A 1 94 ? 5.533 -3.848 19.116 1.00 83.25 94 GLY A N 1
ATOM 780 C CA . GLY A 1 94 ? 5.691 -2.512 19.682 1.00 83.25 94 GLY A CA 1
ATOM 781 C C . GLY A 1 94 ? 6.074 -1.446 18.652 1.00 83.25 94 GLY A C 1
ATOM 782 O O . GLY A 1 94 ? 6.481 -1.735 17.526 1.00 83.25 94 GLY A O 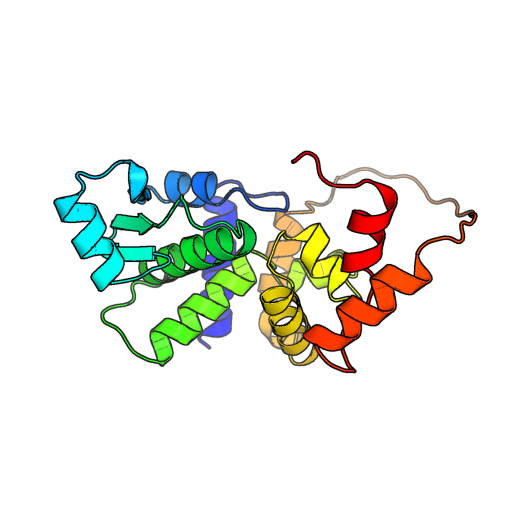1
ATOM 783 N N . GLU A 1 95 ? 5.937 -0.195 19.074 1.00 83.69 95 GLU A N 1
ATOM 784 C CA . GLU A 1 95 ? 6.289 0.988 18.292 1.00 83.69 95 GLU A CA 1
ATOM 785 C C . GLU A 1 95 ? 7.781 1.295 18.490 1.00 83.69 95 GLU A C 1
ATOM 787 O O . GLU A 1 95 ? 8.226 1.604 19.599 1.00 83.69 95 GLU A O 1
ATOM 792 N N . CYS A 1 96 ? 8.574 1.204 17.423 1.00 92.38 96 CYS A N 1
ATOM 793 C CA . CYS A 1 96 ? 9.953 1.686 17.412 1.00 92.38 96 CYS A CA 1
ATOM 794 C C . CYS A 1 96 ? 10.322 2.239 16.035 1.00 92.38 96 CYS A C 1
ATOM 796 O O . CYS A 1 96 ? 9.767 1.842 15.012 1.00 92.38 96 CYS A O 1
ATOM 798 N N . VAL A 1 97 ? 11.286 3.159 16.010 1.00 94.44 97 VAL A N 1
ATOM 799 C CA . VAL A 1 97 ? 11.669 3.916 14.808 1.00 94.44 97 VAL A CA 1
ATOM 800 C C . VAL A 1 97 ? 12.148 2.999 13.672 1.00 94.44 97 VAL A C 1
ATOM 802 O O . VAL A 1 97 ? 12.028 3.346 12.498 1.00 94.44 97 VAL A O 1
ATOM 805 N N . GLU A 1 98 ? 12.687 1.831 14.006 1.00 94.56 98 GLU A N 1
ATOM 806 C CA . GLU A 1 98 ? 13.127 0.802 13.068 1.00 94.56 98 GLU A CA 1
ATOM 807 C C . GLU A 1 98 ? 11.926 0.096 12.420 1.00 94.56 98 GLU A C 1
ATOM 809 O O . GLU A 1 98 ? 11.845 0.082 11.191 1.00 94.56 98 GLU A O 1
ATOM 814 N N . ASN A 1 99 ? 10.954 -0.375 13.215 1.00 94.44 99 ASN A N 1
ATOM 815 C CA . ASN A 1 99 ? 9.714 -0.993 12.724 1.00 94.44 99 ASN A CA 1
ATOM 816 C C . ASN A 1 99 ? 8.954 -0.045 11.779 1.00 94.44 99 ASN A C 1
ATOM 818 O O . ASN A 1 99 ? 8.540 -0.460 10.698 1.00 94.44 99 ASN A O 1
ATOM 822 N N . GLU A 1 100 ? 8.834 1.240 12.132 1.00 94.81 100 GLU A N 1
ATOM 823 C CA . GLU A 1 100 ? 8.178 2.252 11.288 1.00 94.81 100 GLU A CA 1
ATOM 824 C C . GLU A 1 100 ? 8.875 2.418 9.927 1.00 94.81 100 GLU A C 1
ATOM 826 O O . GLU A 1 100 ? 8.223 2.470 8.883 1.00 94.81 100 GLU A O 1
ATOM 831 N N . LYS A 1 101 ? 10.216 2.453 9.907 1.00 94.81 101 LYS A N 1
ATOM 832 C CA . LYS A 1 101 ? 11.004 2.554 8.664 1.00 94.81 101 LYS A CA 1
ATOM 833 C C . LYS A 1 101 ? 10.876 1.303 7.798 1.00 94.81 101 LYS A C 1
ATOM 835 O O . LYS A 1 101 ? 10.818 1.419 6.573 1.00 94.81 101 LYS A O 1
ATOM 840 N N . GLU A 1 102 ? 10.856 0.118 8.406 1.00 96.12 102 GLU A N 1
ATOM 841 C CA . GLU A 1 102 ? 10.655 -1.141 7.684 1.00 96.12 102 GLU A CA 1
ATOM 842 C C . GLU A 1 102 ? 9.230 -1.240 7.122 1.00 96.12 102 GLU A C 1
ATOM 844 O O . GLU A 1 102 ? 9.056 -1.641 5.967 1.00 96.12 102 GLU A O 1
ATOM 849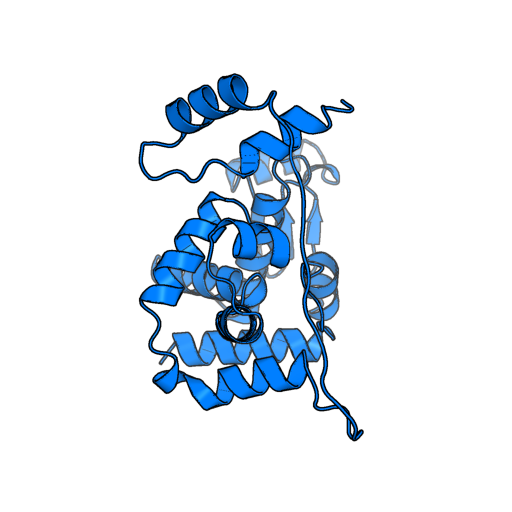 N N . ALA A 1 103 ? 8.228 -0.779 7.878 1.00 96.81 103 ALA A N 1
ATOM 850 C CA . ALA A 1 103 ? 6.839 -0.702 7.442 1.00 96.81 103 ALA A CA 1
ATOM 851 C C . ALA A 1 103 ? 6.644 0.288 6.282 1.00 96.81 103 ALA A C 1
ATOM 853 O O . ALA A 1 103 ? 6.039 -0.062 5.264 1.00 96.81 103 ALA A O 1
ATOM 854 N N . ASP A 1 104 ? 7.235 1.483 6.361 1.00 96.25 104 ASP A N 1
ATOM 855 C CA . ASP A 1 104 ? 7.259 2.459 5.265 1.00 96.25 104 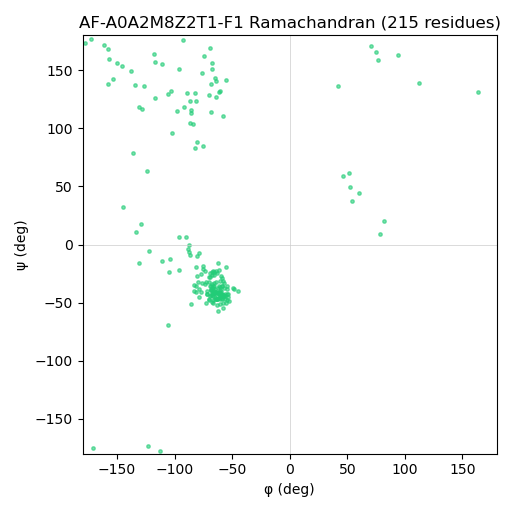ASP A CA 1
ATOM 856 C C . ASP A 1 104 ? 7.962 1.906 4.017 1.00 96.25 104 ASP A C 1
ATOM 858 O O . ASP A 1 104 ? 7.461 2.059 2.897 1.00 96.25 104 ASP A O 1
ATOM 862 N N . PHE A 1 105 ? 9.103 1.228 4.181 1.00 95.44 105 PHE A N 1
ATOM 863 C CA . PHE A 1 105 ? 9.849 0.651 3.062 1.00 95.44 105 PHE A CA 1
ATOM 864 C C . PHE A 1 105 ? 9.086 -0.504 2.396 1.00 95.44 105 PHE A C 1
ATOM 866 O O . PHE A 1 105 ? 9.028 -0.558 1.163 1.00 95.44 105 PHE A O 1
ATOM 873 N N . PHE A 1 106 ? 8.443 -1.385 3.172 1.00 97.56 106 PHE A N 1
ATOM 874 C CA . PHE A 1 106 ? 7.544 -2.418 2.647 1.00 97.56 106 PHE A CA 1
ATOM 875 C C . PHE A 1 106 ? 6.373 -1.789 1.887 1.00 97.56 106 PHE A C 1
ATOM 877 O O . PHE A 1 106 ? 6.152 -2.124 0.726 1.00 97.56 106 PHE A O 1
ATOM 884 N N . SER A 1 107 ? 5.673 -0.827 2.494 1.00 98.00 107 SER A N 1
ATOM 885 C CA . SER A 1 107 ? 4.506 -0.141 1.910 1.00 98.00 107 SER A CA 1
ATOM 886 C C . SER A 1 107 ? 4.841 0.537 0.592 1.00 98.00 107 SER A C 1
ATOM 888 O O . SER A 1 107 ? 4.118 0.422 -0.399 1.00 98.00 107 SER A O 1
ATOM 890 N N . SER A 1 108 ? 5.993 1.203 0.566 1.00 96.50 108 SER A N 1
ATOM 891 C CA . SER A 1 108 ? 6.535 1.834 -0.624 1.00 96.50 108 SER A CA 1
ATOM 892 C C . SER A 1 108 ? 6.835 0.811 -1.724 1.00 96.50 108 SER A C 1
ATOM 894 O O . SER A 1 108 ? 6.516 1.068 -2.882 1.00 96.50 108 SER A O 1
ATOM 896 N N . ASN A 1 109 ? 7.401 -0.353 -1.386 1.00 95.94 109 ASN A N 1
ATOM 897 C CA . ASN A 1 109 ? 7.745 -1.390 -2.362 1.00 95.94 109 ASN A CA 1
ATOM 898 C C . ASN A 1 109 ? 6.557 -2.249 -2.807 1.00 95.94 109 ASN A C 1
ATOM 900 O O . ASN A 1 109 ? 6.552 -2.673 -3.955 1.00 95.94 109 ASN A O 1
ATOM 904 N N . ILE A 1 110 ? 5.553 -2.507 -1.964 1.00 98.19 110 ILE A N 1
ATOM 905 C CA . ILE A 1 110 ? 4.366 -3.272 -2.373 1.00 98.19 110 ILE A CA 1
ATOM 906 C C . ILE A 1 110 ? 3.450 -2.440 -3.280 1.00 98.19 110 ILE A C 1
ATOM 908 O O . ILE A 1 110 ? 2.874 -2.987 -4.224 1.00 98.19 110 ILE A O 1
ATOM 912 N N . LEU A 1 111 ? 3.367 -1.123 -3.053 1.00 98.31 111 LEU A N 1
ATOM 913 C CA . LEU A 1 111 ? 2.624 -0.198 -3.912 1.00 98.31 111 LEU A CA 1
ATOM 914 C C . LEU A 1 111 ? 3.394 0.164 -5.189 1.00 98.31 111 LEU A C 1
ATOM 916 O O . LEU A 1 111 ? 2.797 0.124 -6.259 1.00 98.31 111 LEU A O 1
ATOM 920 N N . ALA A 1 112 ? 4.689 0.481 -5.080 1.00 97.19 112 ALA A N 1
ATOM 921 C CA . ALA A 1 112 ? 5.555 0.914 -6.180 1.00 97.19 112 ALA A CA 1
ATOM 922 C C . ALA A 1 112 ? 6.938 0.218 -6.117 1.00 97.19 112 ALA A C 1
ATOM 924 O O . ALA A 1 112 ? 7.929 0.799 -5.649 1.00 97.19 112 ALA A O 1
ATOM 925 N N . PRO A 1 113 ? 7.039 -1.051 -6.553 1.00 95.31 113 PRO A N 1
ATOM 926 C CA . PRO A 1 113 ? 8.296 -1.795 -6.516 1.00 95.31 113 PRO A CA 1
ATOM 927 C C . PRO A 1 113 ? 9.294 -1.240 -7.535 1.00 95.31 113 PRO A C 1
ATOM 929 O O . PRO A 1 113 ? 9.009 -1.159 -8.733 1.00 95.31 113 PRO A O 1
ATOM 932 N N . ARG A 1 114 ? 10.517 -0.954 -7.073 1.00 92.56 114 ARG A N 1
ATOM 933 C CA . ARG A 1 114 ? 11.597 -0.351 -7.886 1.00 92.56 114 ARG A CA 1
ATOM 934 C C . ARG A 1 114 ? 11.942 -1.206 -9.111 1.00 92.56 114 ARG A C 1
ATOM 936 O O . ARG A 1 114 ? 12.265 -0.678 -10.168 1.00 92.56 114 ARG A O 1
ATOM 943 N N . ALA A 1 115 ? 11.796 -2.526 -8.993 1.00 92.00 115 ALA A N 1
ATOM 944 C CA . ALA A 1 115 ? 11.947 -3.469 -10.100 1.00 92.00 115 ALA A CA 1
ATOM 945 C C . ALA A 1 115 ? 10.968 -3.206 -11.264 1.00 92.00 115 ALA A C 1
ATOM 947 O O . ALA A 1 115 ? 11.374 -3.234 -12.424 1.00 92.00 115 ALA A O 1
ATOM 948 N N . ILE A 1 116 ? 9.695 -2.918 -10.964 1.00 94.12 116 ILE A N 1
ATOM 949 C CA . ILE A 1 116 ? 8.665 -2.653 -11.981 1.00 94.12 116 ILE A CA 1
ATOM 950 C C . ILE A 1 116 ? 8.799 -1.229 -12.520 1.00 94.12 116 ILE A C 1
ATOM 952 O O . ILE A 1 116 ? 8.677 -1.049 -13.724 1.00 94.12 116 ILE A O 1
ATOM 956 N N . MET A 1 117 ? 9.127 -0.245 -11.671 1.00 93.00 117 MET A N 1
ATOM 957 C CA . MET A 1 117 ? 9.464 1.116 -12.122 1.00 93.00 117 MET A CA 1
ATOM 958 C C . MET A 1 117 ? 10.578 1.099 -13.177 1.00 93.00 117 MET A C 1
ATOM 960 O O . MET A 1 117 ? 10.463 1.744 -14.214 1.00 93.00 117 MET A O 1
ATOM 964 N N . GLN A 1 118 ? 11.633 0.313 -12.937 1.00 90.25 118 GLN A N 1
ATOM 965 C CA . GLN A 1 118 ? 12.730 0.156 -13.886 1.00 90.25 118 GLN A CA 1
ATOM 966 C C . GLN A 1 118 ? 12.317 -0.588 -15.159 1.00 90.25 118 GLN A C 1
ATOM 968 O O . GLN A 1 118 ? 12.761 -0.226 -16.242 1.00 90.25 118 GLN A O 1
ATOM 973 N N . TYR A 1 119 ? 11.485 -1.628 -15.043 1.00 90.62 119 TYR A N 1
ATOM 974 C CA . TYR A 1 119 ? 10.994 -2.383 -16.200 1.00 90.62 119 TYR A CA 1
ATOM 975 C C . TYR A 1 119 ? 10.069 -1.548 -17.099 1.00 90.62 119 TYR A C 1
ATOM 977 O O . TYR A 1 119 ? 10.089 -1.706 -18.315 1.00 90.62 119 TYR A O 1
ATOM 985 N N . LEU A 1 120 ? 9.259 -0.671 -16.502 1.00 90.50 120 LEU A N 1
ATOM 986 C CA . LEU A 1 120 ? 8.332 0.219 -17.203 1.00 90.50 120 LEU A CA 1
ATOM 987 C C . LEU A 1 120 ? 8.967 1.547 -17.636 1.00 90.50 120 LEU A C 1
ATOM 989 O O . LEU A 1 120 ? 8.268 2.358 -18.229 1.00 90.50 120 LEU A O 1
ATOM 993 N N . HIS A 1 121 ? 10.255 1.769 -17.347 1.00 89.31 121 HIS A N 1
ATOM 994 C CA . HIS A 1 121 ? 10.954 3.023 -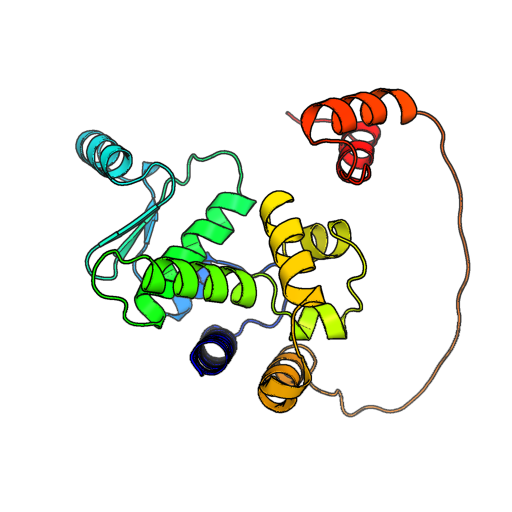17.634 1.00 89.31 121 HIS A CA 1
ATOM 995 C C . HIS A 1 121 ? 10.220 4.259 -17.072 1.00 89.31 121 HIS A C 1
ATOM 997 O O . HIS A 1 121 ? 10.001 5.236 -17.774 1.00 89.31 121 HIS A O 1
ATOM 1003 N N . CYS A 1 122 ? 9.826 4.223 -15.792 1.00 88.88 122 CYS A N 1
ATOM 1004 C CA . CYS A 1 122 ? 9.295 5.413 -15.119 1.00 88.88 122 CYS A CA 1
ATOM 1005 C C . CYS A 1 122 ? 10.418 6.449 -14.930 1.00 88.88 122 CYS A C 1
ATOM 1007 O O . CYS A 1 122 ? 11.350 6.203 -14.158 1.00 88.88 122 CYS A O 1
ATOM 1009 N N . GLU A 1 123 ? 10.317 7.598 -15.600 1.00 83.56 123 GLU A N 1
ATOM 1010 C CA . GLU A 1 123 ? 11.345 8.651 -15.604 1.00 83.56 123 GLU A CA 1
ATOM 1011 C C . GLU A 1 123 ? 10.952 9.858 -14.736 1.00 83.56 123 GLU A C 1
ATOM 1013 O O . GLU A 1 123 ? 11.820 10.559 -14.213 1.00 83.56 123 GLU A O 1
ATOM 1018 N N . SER A 1 124 ? 9.652 10.063 -14.508 1.00 88.50 124 SER A N 1
ATOM 1019 C CA . SER A 1 124 ? 9.095 11.193 -13.763 1.00 88.50 124 SER A CA 1
ATOM 1020 C C . SER A 1 124 ? 8.340 10.787 -12.486 1.00 88.50 124 SER A C 1
ATOM 1022 O O . SER A 1 124 ? 7.912 9.647 -12.283 1.00 88.50 124 SER A O 1
ATOM 1024 N N . VAL A 1 125 ? 8.108 11.772 -11.610 1.00 90.75 125 VAL A N 1
ATOM 1025 C CA . VAL A 1 125 ? 7.220 11.627 -10.440 1.00 90.75 125 VAL A CA 1
ATOM 1026 C C . VAL A 1 125 ? 5.768 11.366 -10.874 1.00 90.75 125 VAL A C 1
ATOM 1028 O O . VAL A 1 125 ? 5.060 10.618 -10.193 1.00 90.75 125 VAL A O 1
ATOM 1031 N N . LYS A 1 126 ? 5.336 11.918 -12.019 1.00 91.12 126 LYS A N 1
ATOM 1032 C CA . LYS A 1 126 ? 4.007 11.681 -12.600 1.00 91.12 126 LYS A CA 1
ATOM 1033 C C . LYS A 1 126 ? 3.832 10.231 -13.041 1.00 91.12 126 LYS A C 1
ATOM 1035 O O . LYS A 1 126 ? 2.790 9.653 -12.745 1.00 91.12 126 LYS A O 1
ATOM 1040 N N . ASP A 1 127 ? 4.842 9.615 -13.657 1.00 92.00 127 ASP A N 1
ATOM 1041 C CA . ASP A 1 127 ? 4.784 8.199 -14.058 1.00 92.00 127 ASP A CA 1
ATOM 1042 C C . ASP A 1 127 ? 4.552 7.304 -12.843 1.00 92.00 127 ASP A C 1
ATOM 1044 O O . ASP A 1 127 ? 3.701 6.416 -12.867 1.00 92.00 127 ASP A O 1
ATOM 1048 N N . ILE A 1 128 ? 5.269 7.576 -11.748 1.00 92.81 128 ILE A N 1
ATOM 1049 C CA . ILE A 1 128 ? 5.140 6.837 -10.489 1.00 92.81 128 ILE A CA 1
ATOM 1050 C C . ILE A 1 128 ? 3.743 7.042 -9.885 1.00 92.81 128 ILE A C 1
ATOM 1052 O O . ILE A 1 128 ? 3.093 6.072 -9.492 1.00 92.81 128 ILE A O 1
ATOM 1056 N N . TYR A 1 129 ? 3.258 8.286 -9.832 1.00 92.69 129 TYR A N 1
ATOM 1057 C CA . TYR A 1 129 ? 1.910 8.589 -9.352 1.00 92.69 129 TYR A CA 1
ATOM 1058 C C . TYR A 1 129 ? 0.837 7.856 -10.176 1.00 92.69 129 TYR A C 1
ATOM 1060 O O . TYR A 1 129 ? 0.038 7.108 -9.609 1.00 92.69 129 TYR A O 1
ATOM 1068 N N . ASN A 1 130 ? 0.848 8.021 -11.503 1.00 91.88 130 ASN A N 1
ATOM 1069 C CA . ASN A 1 130 ? -0.171 7.492 -12.412 1.00 91.88 130 ASN A CA 1
ATOM 1070 C C . ASN A 1 130 ? -0.155 5.959 -12.465 1.00 91.88 130 ASN A C 1
ATOM 1072 O O . ASN A 1 130 ? -1.209 5.328 -12.437 1.00 91.88 130 ASN A O 1
ATOM 1076 N N . THR A 1 131 ? 1.032 5.346 -12.501 1.00 95.94 131 THR A N 1
ATOM 1077 C CA . THR A 1 131 ? 1.177 3.886 -12.630 1.00 95.94 131 THR A CA 1
ATOM 1078 C C . THR A 1 131 ? 0.774 3.148 -11.353 1.00 95.94 131 THR A C 1
ATOM 1080 O O . THR A 1 131 ? 0.114 2.108 -11.409 1.00 95.94 131 THR A O 1
ATOM 1083 N N . PHE A 1 132 ? 1.173 3.660 -10.183 1.00 97.44 132 PHE A N 1
ATOM 1084 C CA . PHE A 1 132 ? 1.052 2.936 -8.910 1.00 97.44 132 PHE A CA 1
ATOM 1085 C C . PHE A 1 132 ? -0.096 3.431 -8.013 1.00 97.44 132 PHE A C 1
ATOM 1087 O O . PHE A 1 132 ? -0.484 2.741 -7.059 1.00 97.44 132 PHE A O 1
ATOM 1094 N N . TYR A 1 133 ? -0.683 4.587 -8.344 1.00 97.25 133 TYR A N 1
ATOM 1095 C CA . TYR A 1 133 ? -1.715 5.285 -7.574 1.00 97.25 133 TYR A CA 1
ATOM 1096 C C . TYR A 1 133 ? -1.297 5.477 -6.108 1.00 97.25 133 TYR A C 1
ATOM 1098 O O . TYR A 1 133 ? -1.884 4.932 -5.165 1.00 97.25 133 TYR A O 1
ATOM 1106 N N . VAL A 1 134 ? -0.202 6.219 -5.952 1.00 93.81 134 VAL A N 1
ATOM 1107 C CA . VAL A 1 134 ? 0.397 6.674 -4.688 1.00 93.81 134 VAL A CA 1
ATOM 1108 C C . VAL A 1 134 ? 0.351 8.202 -4.651 1.00 93.81 134 VAL A C 1
ATOM 1110 O O . VAL A 1 134 ? 0.275 8.822 -5.701 1.00 93.81 134 VAL A O 1
ATOM 1113 N N . SER A 1 135 ? 0.400 8.841 -3.479 1.00 91.31 135 SER A N 1
ATOM 1114 C CA . SER A 1 135 ? 0.292 10.309 -3.411 1.00 91.31 135 SER A CA 1
ATOM 1115 C C . SER A 1 135 ? 1.511 10.991 -4.043 1.00 91.31 135 SER A C 1
ATOM 1117 O O . SER A 1 135 ? 2.597 10.415 -4.050 1.00 91.31 135 SER A O 1
ATOM 1119 N N . CYS A 1 136 ? 1.383 12.240 -4.506 1.00 87.81 136 CYS A N 1
ATOM 1120 C CA . CYS A 1 136 ? 2.524 13.000 -5.043 1.00 87.81 136 CYS A CA 1
ATOM 1121 C C . CYS A 1 136 ? 3.704 13.064 -4.042 1.00 87.81 136 CYS A C 1
ATOM 1123 O O . CYS A 1 136 ? 4.866 12.887 -4.411 1.00 87.81 136 CYS A O 1
ATOM 1125 N N . MET A 1 137 ? 3.416 13.198 -2.741 1.00 87.81 137 MET A N 1
ATOM 1126 C CA . MET A 1 137 ? 4.435 13.146 -1.684 1.00 87.81 137 MET A CA 1
ATOM 1127 C C . MET A 1 137 ? 5.120 11.770 -1.589 1.00 87.81 137 MET A C 1
ATOM 1129 O O . MET A 1 137 ? 6.338 11.702 -1.416 1.00 87.81 137 MET A O 1
ATOM 1133 N N . ALA A 1 138 ? 4.367 10.674 -1.718 1.00 89.69 138 ALA A N 1
ATOM 1134 C CA . ALA A 1 138 ? 4.931 9.327 -1.746 1.00 89.69 138 ALA A CA 1
ATOM 1135 C C . ALA A 1 138 ? 5.752 9.087 -3.025 1.00 89.69 138 ALA A C 1
ATOM 1137 O O . ALA A 1 138 ? 6.866 8.580 -2.930 1.00 89.69 138 ALA A O 1
ATOM 1138 N N . ALA A 1 139 ? 5.256 9.510 -4.192 1.00 92.69 139 ALA A N 1
ATOM 1139 C CA . ALA A 1 139 ? 5.947 9.402 -5.477 1.00 92.69 139 ALA A CA 1
ATOM 1140 C C . ALA A 1 139 ? 7.307 10.124 -5.464 1.00 92.69 139 ALA A C 1
ATOM 1142 O O . ALA A 1 139 ? 8.308 9.542 -5.873 1.00 92.69 139 ALA A O 1
ATOM 1143 N N . ASN A 1 140 ? 7.381 11.331 -4.889 1.00 90.44 140 ASN A N 1
ATOM 1144 C CA . ASN A 1 140 ? 8.645 12.052 -4.682 1.00 90.44 140 ASN A CA 1
ATOM 1145 C C . ASN A 1 140 ? 9.639 11.272 -3.798 1.00 90.44 140 ASN A C 1
ATOM 1147 O O . ASN A 1 140 ? 10.822 11.164 -4.127 1.00 90.44 140 ASN A O 1
ATOM 1151 N N . ARG A 1 141 ? 9.171 10.687 -2.683 1.00 88.50 141 ARG A N 1
ATOM 1152 C CA . ARG A 1 141 ? 10.014 9.846 -1.807 1.00 88.50 141 ARG A CA 1
ATOM 1153 C C . ARG A 1 141 ? 10.499 8.585 -2.531 1.00 88.50 141 ARG A C 1
ATOM 1155 O O . ARG A 1 141 ? 11.671 8.240 -2.415 1.00 88.50 141 ARG A O 1
ATOM 1162 N N . ILE A 1 142 ? 9.620 7.937 -3.299 1.00 91.88 142 ILE A N 1
ATOM 1163 C CA . ILE A 1 142 ? 9.920 6.754 -4.120 1.00 91.88 142 ILE A CA 1
ATOM 1164 C C . ILE A 1 142 ? 10.971 7.078 -5.190 1.00 91.88 142 ILE A C 1
ATOM 1166 O O . ILE A 1 142 ? 11.929 6.325 -5.332 1.00 91.88 142 ILE A O 1
ATOM 1170 N N . ALA A 1 143 ? 10.837 8.202 -5.902 1.00 89.75 143 ALA A N 1
ATOM 1171 C CA . ALA A 1 143 ? 11.791 8.631 -6.924 1.00 89.75 143 ALA A CA 1
ATOM 1172 C C . ALA A 1 143 ? 13.196 8.862 -6.338 1.00 89.75 143 ALA A C 1
ATOM 1174 O O . ALA A 1 143 ? 14.182 8.348 -6.865 1.00 89.75 143 ALA A O 1
ATOM 1175 N N . LYS A 1 144 ? 13.286 9.571 -5.203 1.00 87.81 144 LYS A N 1
ATOM 1176 C CA . LYS A 1 144 ? 14.556 9.837 -4.508 1.00 87.81 144 LYS A CA 1
ATOM 1177 C C . LYS A 1 144 ? 15.226 8.560 -3.983 1.00 87.81 144 LYS A C 1
ATOM 1179 O O . LYS A 1 144 ? 16.446 8.416 -4.082 1.00 87.81 144 LYS A O 1
ATOM 1184 N N . ASP A 1 145 ? 14.439 7.638 -3.431 1.00 84.50 145 ASP A N 1
ATOM 1185 C CA . ASP A 1 145 ? 14.924 6.321 -3.006 1.00 84.50 145 ASP A CA 1
ATOM 1186 C C . ASP A 1 145 ? 15.429 5.510 -4.208 1.00 84.50 145 ASP A C 1
ATOM 1188 O O . ASP A 1 145 ? 16.552 5.020 -4.181 1.00 84.50 145 ASP A O 1
ATOM 1192 N N . TYR A 1 146 ? 14.664 5.460 -5.304 1.00 83.19 146 TYR A N 1
ATOM 1193 C CA . TYR A 1 146 ? 15.032 4.755 -6.535 1.00 83.19 146 TYR A CA 1
ATOM 1194 C C . TYR A 1 146 ? 16.331 5.279 -7.171 1.00 83.19 146 TYR A C 1
ATOM 1196 O O . TYR A 1 146 ? 17.187 4.475 -7.528 1.00 83.19 146 TYR A O 1
ATOM 1204 N N . GLN A 1 147 ? 16.537 6.600 -7.230 1.00 79.50 147 GLN A N 1
ATOM 1205 C CA . GLN A 1 147 ? 17.805 7.202 -7.682 1.00 79.50 147 GLN A CA 1
ATOM 1206 C C . GLN A 1 147 ? 19.006 6.791 -6.812 1.00 79.50 147 GLN A C 1
ATOM 1208 O O . GLN A 1 147 ? 20.126 6.678 -7.305 1.00 79.50 147 GLN A O 1
ATOM 1213 N N . SER A 1 148 ? 18.770 6.548 -5.521 1.00 74.62 148 SER A N 1
ATOM 1214 C CA . SER A 1 148 ? 19.786 6.103 -4.559 1.00 74.62 148 SER A CA 1
ATOM 1215 C C . SER A 1 148 ? 19.942 4.572 -4.522 1.00 74.62 148 SER A C 1
ATOM 1217 O O . SER A 1 148 ? 20.823 4.049 -3.835 1.00 74.62 148 SER A O 1
ATOM 1219 N N . PHE A 1 149 ? 19.082 3.829 -5.227 1.00 70.38 149 PHE A N 1
ATOM 1220 C CA . PHE A 1 149 ? 18.938 2.388 -5.070 1.00 70.38 149 PHE A CA 1
ATOM 1221 C C . PHE A 1 149 ? 19.953 1.614 -5.918 1.00 70.38 149 PHE A C 1
ATOM 1223 O O . PHE A 1 149 ? 19.869 1.553 -7.146 1.00 70.38 149 PHE A O 1
ATOM 1230 N N . CYS A 1 150 ? 20.887 0.917 -5.267 1.00 70.56 150 CYS A N 1
ATOM 1231 C CA . CYS A 1 150 ? 21.839 0.059 -5.971 1.00 70.56 150 CYS A CA 1
ATOM 1232 C C . CYS A 1 150 ? 21.175 -1.250 -6.445 1.00 70.56 150 CYS A C 1
ATOM 1234 O O . CYS A 1 150 ? 21.278 -2.290 -5.787 1.00 70.56 150 CYS A O 1
ATOM 1236 N N . TYR A 1 151 ? 20.526 -1.206 -7.616 1.00 67.31 151 TYR A N 1
ATOM 1237 C CA . TYR A 1 151 ? 19.812 -2.329 -8.251 1.00 67.31 151 TYR A CA 1
ATOM 1238 C C . TYR A 1 151 ? 20.587 -3.655 -8.224 1.00 67.31 151 TYR A C 1
ATOM 1240 O O . TYR A 1 151 ? 20.026 -4.721 -7.965 1.00 67.31 151 TYR A O 1
ATOM 1248 N N . TRP A 1 152 ? 21.900 -3.589 -8.455 1.00 63.47 152 TRP A N 1
ATOM 1249 C CA . TRP A 1 152 ? 22.794 -4.744 -8.504 1.00 63.47 152 TRP A CA 1
ATOM 1250 C C . TRP A 1 152 ? 22.774 -5.589 -7.227 1.00 63.47 152 TRP A C 1
ATOM 1252 O O . TRP A 1 152 ? 22.873 -6.811 -7.321 1.00 63.47 152 TRP A O 1
ATOM 1262 N N . THR A 1 153 ? 22.569 -4.971 -6.059 1.00 74.56 153 THR A N 1
ATOM 1263 C CA . THR A 1 153 ? 22.518 -5.677 -4.765 1.00 74.56 153 THR A CA 1
ATOM 1264 C C . THR A 1 153 ? 21.315 -6.614 -4.628 1.00 74.56 153 THR A C 1
ATOM 1266 O O . THR A 1 153 ? 21.374 -7.563 -3.850 1.00 74.56 153 THR A O 1
ATOM 1269 N N . GLN A 1 154 ? 20.239 -6.387 -5.392 1.00 80.69 154 GLN A N 1
ATOM 1270 C CA . GLN A 1 154 ? 18.978 -7.138 -5.292 1.00 80.69 154 GLN A CA 1
ATOM 1271 C C . GLN A 1 154 ? 18.488 -7.677 -6.646 1.00 80.69 154 GLN A C 1
ATOM 1273 O O . GLN A 1 154 ? 17.335 -8.090 -6.787 1.00 80.69 154 GLN A O 1
ATOM 1278 N N . ARG A 1 155 ? 19.382 -7.730 -7.647 1.00 83.19 155 ARG A N 1
ATOM 1279 C CA . ARG A 1 155 ? 19.083 -8.084 -9.047 1.00 83.19 155 ARG A CA 1
ATOM 1280 C C . ARG A 1 155 ? 18.239 -9.356 -9.207 1.00 83.19 155 ARG A C 1
ATOM 1282 O O . ARG A 1 155 ? 17.372 -9.395 -10.075 1.00 83.19 155 ARG A O 1
ATOM 1289 N N . ASN A 1 156 ? 18.470 -10.383 -8.386 1.00 88.56 156 ASN A N 1
ATOM 1290 C CA . ASN A 1 156 ? 17.744 -11.658 -8.462 1.00 88.56 156 ASN A CA 1
ATOM 1291 C C . ASN A 1 156 ? 16.287 -11.553 -7.972 1.00 88.56 156 ASN A C 1
ATOM 1293 O O . ASN A 1 156 ? 15.389 -12.078 -8.634 1.00 88.56 156 ASN A O 1
ATOM 1297 N N . LEU A 1 157 ? 16.032 -10.843 -6.865 1.00 90.19 157 LEU A N 1
ATOM 1298 C CA . LEU A 1 157 ? 14.670 -10.550 -6.399 1.00 90.19 157 LEU A CA 1
ATOM 1299 C C . LEU A 1 157 ? 13.947 -9.623 -7.374 1.00 90.19 157 LEU A C 1
ATOM 1301 O O . LEU A 1 157 ? 12.814 -9.902 -7.753 1.00 90.19 157 LEU A O 1
ATOM 1305 N N . HIS A 1 158 ? 14.619 -8.570 -7.844 1.00 90.00 158 HIS A N 1
ATOM 1306 C CA . HIS A 1 158 ? 14.052 -7.636 -8.816 1.00 90.00 158 HIS A CA 1
ATOM 1307 C C . HIS A 1 158 ? 13.647 -8.348 -10.111 1.00 90.00 158 HIS A C 1
ATOM 1309 O O . HIS A 1 158 ? 12.515 -8.207 -10.565 1.00 90.00 158 HIS A O 1
ATOM 1315 N N . LYS A 1 159 ? 14.523 -9.207 -10.648 1.00 91.44 159 LYS A N 1
ATOM 1316 C CA . LYS A 1 159 ? 14.201 -10.069 -11.789 1.00 91.44 159 LYS A CA 1
ATOM 1317 C C . LYS A 1 159 ? 12.995 -10.972 -11.498 1.00 91.44 159 LYS A C 1
ATOM 1319 O O . LYS A 1 159 ? 12.113 -11.068 -12.341 1.00 91.44 159 LYS A O 1
ATOM 1324 N N . SER A 1 160 ? 12.930 -11.585 -10.314 1.00 95.19 160 SER A N 1
ATOM 1325 C CA . SER A 1 160 ? 11.824 -12.472 -9.914 1.00 95.19 160 SER A CA 1
ATOM 1326 C C . SER A 1 160 ? 10.483 -11.738 -9.774 1.00 95.19 160 SER A C 1
ATOM 1328 O O . SER A 1 160 ? 9.438 -12.314 -10.070 1.00 95.19 160 SER A O 1
ATOM 1330 N N . ILE A 1 161 ? 10.503 -10.470 -9.347 1.00 95.00 161 ILE A N 1
ATOM 1331 C CA . ILE A 1 161 ? 9.335 -9.578 -9.356 1.00 95.00 161 ILE A CA 1
ATOM 1332 C C . ILE A 1 161 ? 8.922 -9.287 -10.805 1.00 95.00 161 ILE A C 1
ATOM 1334 O O . ILE A 1 161 ? 7.768 -9.515 -11.159 1.00 95.00 161 ILE A O 1
ATOM 1338 N N . CYS A 1 162 ? 9.847 -8.875 -11.676 1.00 93.88 162 CYS A N 1
ATOM 1339 C CA . CYS A 1 162 ? 9.521 -8.603 -13.080 1.00 93.88 162 CYS A CA 1
ATOM 1340 C C . CYS A 1 162 ? 8.998 -9.845 -13.818 1.00 93.88 162 CYS A C 1
ATOM 1342 O O . CYS A 1 162 ? 8.025 -9.737 -14.552 1.00 93.88 162 CYS A O 1
ATOM 1344 N N . GLU A 1 163 ? 9.570 -11.032 -13.596 1.00 94.50 163 GLU A N 1
ATOM 1345 C CA . GLU A 1 163 ? 9.103 -12.290 -14.204 1.00 94.50 163 GLU A CA 1
ATOM 1346 C C . GLU A 1 163 ? 7.715 -12.727 -13.699 1.00 94.50 163 GLU A C 1
ATOM 1348 O O . GLU A 1 163 ? 7.008 -13.442 -14.408 1.00 94.50 163 GLU A O 1
ATOM 1353 N N . TRP A 1 164 ? 7.297 -12.285 -12.507 1.00 96.19 164 TRP A N 1
ATOM 1354 C CA . TRP A 1 164 ? 5.962 -12.553 -11.966 1.00 96.19 164 TRP A CA 1
ATOM 1355 C C . TRP A 1 164 ? 4.870 -11.668 -12.591 1.00 96.19 164 TRP A C 1
ATOM 1357 O O . TRP A 1 164 ? 3.784 -12.164 -12.899 1.00 96.19 164 TRP A O 1
ATOM 1367 N N . PHE A 1 165 ? 5.154 -10.379 -12.806 1.00 95.00 165 PHE A N 1
ATOM 1368 C CA . PHE A 1 165 ? 4.227 -9.438 -13.455 1.00 95.00 165 PHE A CA 1
ATOM 1369 C C . PHE A 1 165 ? 4.253 -9.542 -14.988 1.00 95.00 165 PHE A C 1
ATOM 1371 O O . PHE A 1 165 ? 3.212 -9.441 -15.635 1.00 95.00 165 PHE A O 1
ATOM 1378 N N . PHE A 1 166 ? 5.429 -9.796 -15.564 1.00 93.25 166 PHE A N 1
ATOM 1379 C CA . PHE A 1 166 ? 5.681 -9.868 -17.003 1.00 93.25 166 PHE A CA 1
ATOM 1380 C C . PHE A 1 166 ? 6.302 -11.226 -17.381 1.00 93.25 166 PHE A C 1
ATOM 1382 O O . PHE A 1 166 ? 7.446 -11.291 -17.848 1.00 93.25 166 PHE A O 1
ATOM 1389 N N . PRO A 1 167 ? 5.578 -12.346 -17.177 1.00 87.69 167 PRO A N 1
ATOM 1390 C CA . PRO A 1 167 ? 6.061 -13.657 -17.584 1.00 87.69 167 PRO A CA 1
ATOM 1391 C C . PRO A 1 167 ? 6.273 -13.673 -19.099 1.00 87.69 167 PRO A C 1
ATOM 1393 O O . PRO A 1 167 ? 5.400 -13.261 -19.869 1.00 87.69 167 PRO A O 1
ATOM 1396 N N . LYS A 1 168 ? 7.436 -14.164 -19.540 1.00 80.81 168 LYS A N 1
ATOM 1397 C CA . LYS A 1 168 ? 7.772 -14.247 -20.966 1.00 80.81 168 LYS A CA 1
ATOM 1398 C C . LYS A 1 168 ? 6.727 -15.090 -21.699 1.00 80.81 168 LYS A C 1
ATOM 1400 O O . LYS A 1 168 ? 6.679 -16.308 -21.525 1.00 80.81 168 LYS A O 1
ATOM 1405 N N . LYS A 1 169 ? 5.914 -14.454 -22.548 1.00 62.34 169 LYS A N 1
ATOM 1406 C CA . LYS A 1 169 ? 5.071 -15.172 -23.510 1.00 62.34 169 LYS A CA 1
ATOM 1407 C C . LYS A 1 169 ? 5.981 -15.912 -24.482 1.00 62.34 169 LYS A C 1
ATOM 1409 O O . LYS A 1 169 ? 6.865 -15.310 -25.085 1.00 62.34 169 LYS A O 1
ATOM 1414 N N . ASN A 1 170 ? 5.756 -17.211 -24.641 1.00 46.31 170 ASN A N 1
ATOM 1415 C CA . ASN A 1 170 ? 6.491 -18.018 -25.605 1.00 46.31 170 ASN A CA 1
ATOM 1416 C C . ASN A 1 170 ? 5.840 -17.835 -26.990 1.00 46.31 170 ASN A C 1
ATOM 1418 O O . ASN A 1 170 ? 4.952 -18.594 -27.380 1.00 46.31 170 ASN A O 1
ATOM 1422 N N . SER A 1 171 ? 6.198 -16.756 -27.692 1.00 37.00 171 SER A N 1
ATOM 1423 C CA . SER A 1 171 ? 5.718 -16.427 -29.046 1.00 37.00 171 SER A CA 1
ATOM 1424 C C . SER A 1 171 ? 6.743 -15.563 -29.789 1.00 37.00 171 SER A C 1
ATOM 1426 O O . SER A 1 171 ? 7.380 -14.705 -29.187 1.00 37.00 171 SER A O 1
ATOM 1428 N N . TYR A 1 172 ? 6.893 -15.799 -31.092 1.00 36.53 172 TYR A N 1
ATOM 1429 C CA . TYR A 1 172 ? 7.801 -15.086 -32.004 1.00 36.53 172 TYR A CA 1
ATOM 1430 C C . TYR A 1 172 ? 7.106 -13.885 -32.711 1.00 36.53 172 TYR A C 1
ATOM 1432 O O . TYR A 1 172 ? 5.883 -13.769 -32.650 1.00 36.53 172 TYR A O 1
ATOM 1440 N N . ILE A 1 173 ? 7.895 -13.127 -33.503 1.00 37.53 173 ILE A N 1
ATOM 1441 C CA . ILE A 1 173 ? 7.535 -12.131 -34.563 1.00 37.53 173 ILE A CA 1
ATOM 1442 C C . ILE A 1 173 ? 7.030 -10.719 -34.072 1.00 37.53 173 ILE A C 1
ATOM 1444 O O . ILE A 1 173 ? 6.663 -10.606 -32.907 1.00 37.53 173 ILE A O 1
ATOM 1448 N N . PRO A 1 174 ? 7.079 -9.611 -34.874 1.00 35.22 174 PRO A N 1
ATOM 1449 C CA . PRO A 1 174 ? 8.231 -8.689 -35.055 1.00 35.22 174 PRO A CA 1
ATOM 1450 C C . PRO A 1 174 ? 7.973 -7.172 -34.748 1.00 35.22 174 PRO A C 1
ATOM 1452 O O . PRO A 1 174 ? 6.907 -6.793 -34.280 1.00 35.22 174 PRO A O 1
ATOM 1455 N N . MET A 1 175 ? 8.971 -6.312 -35.041 1.00 32.38 175 MET A N 1
ATOM 1456 C CA . MET A 1 175 ? 9.030 -4.829 -34.891 1.00 32.38 175 MET A CA 1
ATOM 1457 C C . MET A 1 175 ? 8.133 -3.981 -35.837 1.00 32.38 175 MET A C 1
ATOM 1459 O O . MET A 1 175 ? 7.720 -4.501 -36.871 1.00 32.38 175 MET A O 1
ATOM 1463 N N . HIS A 1 176 ? 8.039 -2.660 -35.518 1.00 35.22 176 HIS A N 1
ATOM 1464 C CA . HIS A 1 176 ? 7.666 -1.439 -36.313 1.00 35.22 176 HIS A CA 1
ATOM 1465 C C . HIS A 1 176 ? 6.324 -0.750 -35.930 1.00 35.22 176 HIS A C 1
ATOM 1467 O O . HIS A 1 176 ? 5.361 -1.470 -35.694 1.00 35.22 176 HIS A O 1
ATOM 1473 N N . THR A 1 177 ? 6.131 0.593 -35.847 1.00 26.53 177 THR A N 1
ATOM 1474 C CA . THR A 1 177 ? 6.970 1.842 -35.917 1.00 26.53 177 THR A CA 1
ATOM 1475 C C . THR A 1 177 ? 6.224 3.024 -35.205 1.00 26.53 177 THR A C 1
ATOM 1477 O O . THR A 1 177 ? 5.047 2.881 -34.887 1.00 26.53 177 THR A O 1
ATOM 1480 N N . GLU A 1 178 ? 6.893 4.160 -34.941 1.00 34.25 178 GLU A N 1
ATOM 1481 C CA . GLU A 1 178 ? 6.430 5.429 -34.302 1.00 34.25 178 GLU A CA 1
ATOM 1482 C C . GLU A 1 178 ? 5.526 6.351 -35.175 1.00 34.25 178 GLU A C 1
ATOM 1484 O O . GLU A 1 178 ? 5.598 6.238 -36.398 1.00 34.25 178 GLU A O 1
ATOM 1489 N N . GLN A 1 179 ? 4.777 7.311 -34.568 1.00 29.11 179 GLN A N 1
ATOM 1490 C CA . GLN A 1 179 ? 4.569 8.721 -35.037 1.00 29.11 179 GLN A CA 1
ATOM 1491 C C . GLN A 1 179 ? 3.694 9.626 -34.099 1.00 29.11 179 GLN A C 1
ATOM 1493 O O . GLN A 1 179 ? 3.145 9.152 -33.109 1.00 29.11 179 GLN A O 1
ATOM 1498 N N . GLU A 1 180 ? 3.605 10.933 -34.416 1.00 30.14 180 GLU A N 1
ATOM 1499 C CA . GLU A 1 180 ? 3.190 12.130 -33.615 1.00 30.14 180 GLU A CA 1
ATOM 1500 C C . GLU A 1 180 ? 1.858 12.806 -34.083 1.00 30.14 180 GLU A C 1
ATOM 1502 O O . GLU A 1 180 ? 1.329 12.367 -35.102 1.00 30.14 180 GLU A O 1
ATOM 1507 N N . SER A 1 181 ? 1.288 13.920 -33.551 1.00 34.78 181 SER A N 1
ATOM 1508 C CA . SER A 1 181 ? 1.153 14.640 -32.233 1.00 34.78 181 SER A CA 1
ATOM 1509 C C . SER A 1 181 ? 0.131 15.827 -32.412 1.00 34.78 181 SER A C 1
ATOM 1511 O O . SER A 1 181 ? -0.347 15.957 -33.534 1.00 34.78 181 SER A O 1
ATOM 1513 N N . GLU A 1 182 ? -0.261 16.640 -31.384 1.00 32.75 182 GLU A N 1
ATOM 1514 C CA . GLU A 1 182 ? -0.680 18.100 -31.466 1.00 32.75 182 GLU A CA 1
ATOM 1515 C C . GLU A 1 182 ? -1.457 18.736 -30.241 1.00 32.75 182 GLU A C 1
ATOM 1517 O O . GLU A 1 182 ? -2.477 18.215 -29.804 1.00 32.75 182 GLU A O 1
ATOM 1522 N N . ASN A 1 183 ? -0.995 19.928 -29.785 1.00 40.59 183 ASN A N 1
ATOM 1523 C CA . ASN A 1 183 ? -1.637 21.188 -29.260 1.00 40.59 183 ASN A CA 1
ATOM 1524 C C . ASN A 1 183 ? -2.854 21.304 -28.274 1.00 40.59 183 ASN A C 1
ATOM 1526 O O . ASN A 1 183 ? -3.939 20.807 -28.565 1.00 40.59 183 ASN A O 1
ATOM 1530 N N . ASN A 1 184 ? -2.755 22.219 -27.267 1.00 39.69 184 ASN A N 1
ATOM 1531 C CA . ASN A 1 184 ? -3.653 23.399 -27.022 1.00 39.69 184 ASN A CA 1
ATOM 1532 C C . ASN A 1 184 ? -3.146 24.383 -25.911 1.00 39.69 184 ASN A C 1
ATOM 1534 O O . ASN A 1 184 ? -1.979 24.286 -25.544 1.00 39.69 184 ASN A O 1
ATOM 1538 N N . LYS A 1 185 ? -3.911 25.440 -25.528 1.00 46.44 185 LYS A N 1
ATOM 1539 C CA . LYS A 1 185 ? -3.339 26.747 -25.087 1.00 46.44 185 LYS A CA 1
ATOM 1540 C C . LYS A 1 185 ? -4.054 27.549 -23.957 1.00 46.44 185 LYS A C 1
ATOM 1542 O O . LYS A 1 185 ? -3.991 28.779 -24.005 1.00 46.44 185 LYS A O 1
ATOM 1547 N N . ASP A 1 186 ? -4.710 26.920 -22.975 1.00 50.38 186 ASP A N 1
ATOM 1548 C CA . ASP A 1 186 ? -5.512 27.625 -21.929 1.00 50.38 186 ASP A CA 1
ATOM 1549 C C . ASP A 1 186 ? -4.890 27.550 -20.503 1.00 50.38 186 ASP A C 1
ATOM 1551 O O . ASP A 1 186 ? -5.189 28.333 -19.605 1.00 50.38 186 ASP A O 1
ATOM 1555 N N . ASP A 1 187 ? -3.915 26.661 -20.308 1.00 50.62 187 ASP A N 1
ATOM 1556 C CA . ASP A 1 187 ? -3.549 26.079 -19.004 1.00 50.62 187 ASP A CA 1
ATOM 1557 C C . ASP A 1 187 ? -2.660 26.955 -18.084 1.00 50.62 187 ASP A C 1
ATOM 1559 O O . ASP A 1 187 ? -2.444 26.652 -16.905 1.00 50.62 187 ASP A O 1
ATOM 1563 N N . SER A 1 188 ? -2.133 28.067 -18.606 1.00 54.16 188 SER A N 1
ATOM 1564 C CA . SER A 1 188 ? -1.040 28.861 -18.003 1.00 54.16 188 SER A CA 1
ATOM 1565 C C . SER A 1 188 ? -1.329 29.416 -16.593 1.00 54.16 188 SER A C 1
ATOM 1567 O O . SER A 1 188 ? -0.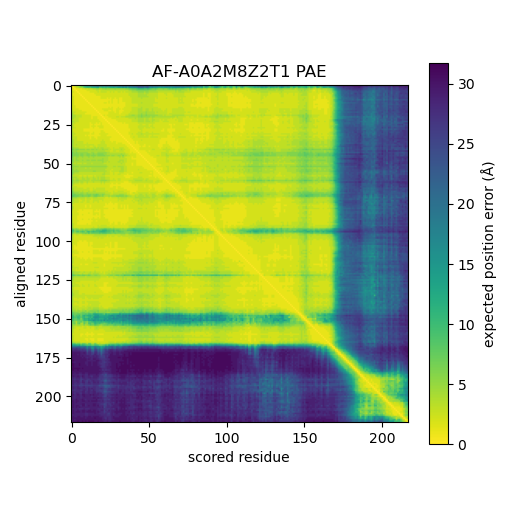434 29.491 -15.740 1.00 54.16 188 SER A O 1
ATOM 1569 N N . GLU A 1 189 ? -2.575 29.815 -16.323 1.00 51.72 189 GLU A N 1
ATOM 1570 C CA . GLU A 1 189 ? -2.938 30.517 -15.081 1.00 51.72 189 GLU A CA 1
ATOM 1571 C C . GLU A 1 189 ? -3.196 29.555 -13.906 1.00 51.72 189 GLU A C 1
ATOM 1573 O O . GLU A 1 189 ? -2.784 29.833 -12.774 1.00 51.72 189 GLU A O 1
ATOM 1578 N N . PHE A 1 190 ? -3.766 28.369 -14.172 1.00 55.41 190 PHE A N 1
ATOM 1579 C CA . PHE A 1 190 ? -3.875 27.292 -13.176 1.00 55.41 190 PHE A CA 1
ATOM 1580 C C . PHE A 1 190 ? -2.478 26.925 -12.672 1.00 55.41 190 PHE A C 1
ATOM 1582 O O . PHE A 1 190 ? -2.209 26.866 -11.466 1.00 55.41 190 PHE A O 1
ATOM 1589 N N . PHE A 1 191 ? -1.580 26.686 -13.624 1.00 51.09 191 PHE A N 1
ATOM 1590 C CA . PHE A 1 191 ? -0.247 26.175 -13.381 1.00 51.09 191 PHE A CA 1
ATOM 1591 C C . PHE A 1 191 ? 0.555 27.030 -12.397 1.00 51.09 191 PHE A C 1
ATOM 1593 O O . PHE A 1 191 ? 1.067 26.503 -11.404 1.00 51.09 191 PHE A O 1
ATOM 1600 N N . SER A 1 192 ? 0.618 28.346 -12.616 1.00 53.81 192 SER A N 1
ATOM 1601 C CA . SER A 1 192 ? 1.414 29.262 -11.780 1.00 53.81 192 SER A CA 1
ATOM 1602 C C . SER A 1 192 ? 1.011 29.238 -10.295 1.00 53.81 192 SER A C 1
ATOM 1604 O O . SER A 1 192 ? 1.857 29.416 -9.418 1.00 53.81 192 SER A O 1
ATOM 1606 N N . THR A 1 193 ? -0.255 28.935 -9.992 1.00 52.09 193 THR A N 1
ATOM 1607 C CA . THR A 1 193 ? -0.760 28.832 -8.611 1.00 52.09 193 THR A CA 1
ATOM 1608 C C . THR A 1 193 ? -0.417 27.487 -7.954 1.00 52.09 193 THR A C 1
ATOM 1610 O O . THR A 1 193 ? -0.247 27.413 -6.737 1.00 52.09 193 THR A O 1
ATOM 1613 N N . HIS A 1 194 ? -0.251 26.413 -8.732 1.00 50.62 194 HIS A N 1
ATOM 1614 C CA . HIS A 1 194 ? 0.148 25.104 -8.200 1.00 50.62 194 HIS A CA 1
ATOM 1615 C C . HIS A 1 194 ? 1.630 25.076 -7.777 1.00 50.62 194 HIS A C 1
ATOM 1617 O O . HIS A 1 194 ? 1.979 24.440 -6.781 1.00 50.62 194 HIS A O 1
ATOM 1623 N N . LEU A 1 195 ? 2.485 25.844 -8.466 1.00 55.34 195 LEU A N 1
ATOM 1624 C CA . LEU A 1 195 ? 3.886 26.055 -8.080 1.00 55.34 195 LEU A CA 1
ATOM 1625 C C . LEU A 1 195 ? 4.012 26.802 -6.732 1.00 55.34 195 LEU A C 1
ATOM 1627 O O . LEU A 1 195 ? 4.843 26.446 -5.894 1.00 55.34 195 LEU A O 1
ATOM 1631 N N . PHE A 1 196 ? 3.138 27.787 -6.487 1.00 47.44 196 PHE A N 1
ATOM 1632 C CA . PHE A 1 196 ? 3.124 28.640 -5.285 1.00 47.44 196 PHE A CA 1
ATOM 1633 C C . PHE A 1 196 ? 2.871 27.883 -3.964 1.00 47.44 196 PHE A C 1
ATOM 1635 O O . PHE A 1 196 ? 3.299 28.341 -2.906 1.00 47.44 196 PHE A O 1
ATOM 1642 N N . LEU A 1 197 ? 2.210 26.718 -4.001 1.00 49.06 197 LEU A N 1
ATOM 1643 C CA . LEU A 1 197 ? 1.875 25.930 -2.802 1.00 49.06 197 LEU A CA 1
ATOM 1644 C C . LEU A 1 197 ? 2.868 24.804 -2.473 1.00 49.06 197 LEU A C 1
ATOM 1646 O O . LEU A 1 197 ? 2.904 24.351 -1.329 1.00 49.06 197 LEU A O 1
ATOM 1650 N N . MET A 1 198 ? 3.647 24.334 -3.452 1.00 48.41 198 MET A N 1
ATOM 1651 C CA . MET A 1 198 ? 4.457 23.110 -3.324 1.00 48.41 198 MET A CA 1
ATOM 1652 C C . MET A 1 198 ? 5.967 23.328 -3.557 1.00 48.41 198 MET A C 1
ATOM 1654 O O . MET A 1 198 ? 6.758 22.417 -3.308 1.00 48.41 198 MET A O 1
ATOM 1658 N N . GLY A 1 199 ? 6.377 24.542 -3.947 1.00 47.50 199 GLY A N 1
ATOM 1659 C CA . GLY A 1 199 ? 7.776 24.982 -4.009 1.00 47.50 199 GLY A CA 1
ATOM 1660 C C . GLY A 1 199 ? 8.441 24.818 -5.381 1.00 47.50 199 GLY A C 1
ATOM 1661 O O . GLY A 1 199 ? 7.978 24.073 -6.236 1.00 47.50 199 GLY A O 1
ATOM 1662 N N . GLU A 1 200 ? 9.562 25.513 -5.590 1.00 47.81 200 GLU A N 1
ATOM 1663 C CA . GLU A 1 200 ? 10.179 25.728 -6.917 1.00 47.81 200 GLU A CA 1
ATOM 1664 C C . GLU A 1 200 ? 10.659 24.457 -7.648 1.00 47.81 200 GLU A C 1
ATOM 1666 O O . GLU A 1 200 ? 10.889 24.493 -8.853 1.00 47.81 200 GLU A O 1
ATOM 1671 N N . GLY A 1 201 ? 10.793 23.324 -6.950 1.00 50.97 201 GLY A N 1
ATOM 1672 C CA . GLY A 1 201 ? 11.108 22.019 -7.549 1.00 50.97 201 GLY A CA 1
ATOM 1673 C C . GLY A 1 201 ? 9.883 21.191 -7.965 1.00 50.97 201 GLY A C 1
ATOM 1674 O O . GLY A 1 201 ? 10.035 20.013 -8.288 1.00 50.97 201 GLY A O 1
ATOM 1675 N N . TYR A 1 202 ? 8.673 21.749 -7.882 1.00 51.66 202 TYR A N 1
ATOM 1676 C CA . TYR A 1 202 ? 7.426 21.020 -8.099 1.00 51.66 202 TYR A CA 1
ATOM 1677 C C . TYR A 1 202 ? 7.026 20.985 -9.580 1.00 51.66 202 TYR A C 1
ATOM 1679 O O . TYR A 1 202 ? 6.872 22.019 -10.227 1.00 51.66 202 TYR A O 1
ATOM 1687 N N . VAL A 1 203 ? 6.850 19.777 -10.121 1.00 49.47 203 VAL A N 1
ATOM 1688 C CA . VAL A 1 203 ? 6.532 19.564 -11.540 1.00 49.47 203 VAL A CA 1
ATOM 1689 C C . VAL A 1 203 ? 5.032 19.744 -11.775 1.00 49.47 203 VAL A C 1
ATOM 1691 O O . VAL A 1 203 ? 4.200 19.184 -11.064 1.00 49.47 203 VAL A O 1
ATOM 1694 N N . PHE A 1 204 ? 4.698 20.545 -12.784 1.00 49.66 204 PHE A N 1
ATOM 1695 C CA . PHE A 1 204 ? 3.379 21.148 -12.946 1.00 49.66 204 PHE A CA 1
ATOM 1696 C C . PHE A 1 204 ? 2.244 20.179 -13.317 1.00 49.66 204 PHE A C 1
ATOM 1698 O O . PHE A 1 204 ? 1.102 20.447 -12.973 1.00 49.66 204 PHE A O 1
ATOM 1705 N N . GLU A 1 205 ? 2.506 19.061 -13.988 1.00 44.94 205 GLU A N 1
ATOM 1706 C CA . GLU A 1 205 ? 1.503 18.289 -14.749 1.00 44.94 205 GLU A CA 1
ATOM 1707 C C . GLU A 1 205 ? 0.237 17.810 -13.998 1.00 44.94 205 GLU A C 1
ATOM 1709 O O . GLU A 1 205 ? -0.768 17.492 -14.633 1.00 44.94 205 GLU A O 1
ATOM 1714 N N . HIS A 1 206 ? 0.246 17.752 -12.661 1.00 45.06 206 HIS A N 1
ATOM 1715 C CA . HIS A 1 206 ? -0.952 17.446 -11.858 1.00 45.06 206 HIS A CA 1
ATOM 1716 C C . HIS A 1 206 ? -2.066 18.489 -11.985 1.00 45.06 206 HIS A C 1
ATOM 1718 O O . HIS A 1 206 ? -3.223 18.197 -11.691 1.00 45.06 206 HIS A O 1
ATOM 1724 N N . ALA A 1 207 ? -1.695 19.703 -12.380 1.00 47.91 207 ALA A N 1
ATOM 1725 C CA . ALA A 1 207 ? -2.567 20.859 -12.501 1.00 47.91 207 ALA A CA 1
ATOM 1726 C C . ALA A 1 207 ? -3.343 20.901 -13.832 1.00 47.91 207 ALA A C 1
ATOM 1728 O O . ALA A 1 207 ? -4.538 21.188 -13.833 1.00 47.91 207 ALA A O 1
ATOM 1729 N N . GLU A 1 208 ? -2.692 20.542 -14.942 1.00 42.62 208 GLU A N 1
ATOM 1730 C CA . GLU A 1 208 ? -3.255 20.565 -16.307 1.00 42.62 208 GLU A CA 1
ATOM 1731 C C . GLU A 1 208 ? -4.538 19.729 -16.414 1.00 42.62 208 GLU A C 1
ATOM 1733 O O . GLU A 1 208 ? -5.550 20.143 -16.973 1.00 42.62 208 GLU A O 1
ATOM 1738 N N . TYR A 1 209 ? -4.537 18.545 -15.797 1.00 38.22 209 TYR A N 1
ATOM 1739 C CA . TYR A 1 209 ? -5.655 17.611 -15.914 1.00 38.22 209 TYR A CA 1
ATOM 1740 C C . TYR A 1 209 ? -6.933 18.100 -15.208 1.00 38.22 209 TYR A C 1
ATOM 1742 O O . TYR A 1 209 ? -8.039 17.885 -15.706 1.00 38.22 209 TYR A O 1
ATOM 1750 N N . TYR A 1 210 ? -6.804 18.782 -14.062 1.00 50.81 210 TYR A N 1
ATOM 1751 C CA . TYR A 1 210 ? -7.956 19.406 -13.400 1.00 50.81 210 TYR A CA 1
ATOM 1752 C C . TYR A 1 210 ? -8.498 20.588 -14.213 1.00 50.81 210 TYR A C 1
ATOM 1754 O O . TYR A 1 210 ? -9.713 20.785 -14.256 1.00 50.81 210 TYR A O 1
ATOM 1762 N N . HIS A 1 211 ? -7.608 21.340 -14.868 1.00 46.34 211 HIS A N 1
ATOM 1763 C CA . HIS A 1 211 ? -7.950 22.481 -15.712 1.00 46.34 211 HIS A CA 1
ATOM 1764 C C . HIS A 1 211 ? -8.784 22.071 -16.940 1.00 46.34 211 HIS A C 1
ATOM 1766 O O . HIS A 1 211 ? -9.833 22.657 -17.192 1.00 46.34 211 HIS A O 1
ATOM 1772 N N . LEU A 1 212 ? -8.374 21.013 -17.648 1.00 39.59 212 LEU A N 1
ATOM 1773 C CA . LEU A 1 212 ? -8.993 20.591 -18.913 1.00 39.59 212 LEU A CA 1
ATOM 1774 C C . LEU A 1 212 ? -10.352 19.877 -18.772 1.00 39.59 212 LEU A C 1
ATOM 1776 O O . LEU A 1 212 ? -11.100 19.793 -19.751 1.00 39.59 212 LEU A O 1
ATOM 1780 N N . HIS A 1 213 ? -10.676 19.313 -17.600 1.00 39.88 213 HIS A N 1
ATOM 1781 C CA . HIS A 1 213 ? -11.837 18.415 -17.444 1.00 39.88 213 HIS A CA 1
ATOM 1782 C C . HIS A 1 213 ? -12.772 18.718 -16.261 1.00 39.88 213 HIS A C 1
ATOM 1784 O O . HIS A 1 213 ? -13.915 18.257 -16.273 1.00 39.88 213 HIS A O 1
ATOM 1790 N N . GLY A 1 214 ? -12.341 19.526 -15.286 1.00 36.31 214 GLY A N 1
ATOM 1791 C CA . GLY A 1 214 ? -13.195 20.039 -14.213 1.00 36.31 214 GLY A CA 1
ATOM 1792 C C . GLY A 1 214 ? -13.669 19.019 -13.164 1.00 36.31 214 GLY A C 1
ATOM 1793 O O . GLY A 1 214 ? -13.496 17.805 -13.272 1.00 36.31 214 GLY A O 1
ATOM 1794 N N . HIS A 1 215 ? -14.288 19.548 -12.108 1.00 42.41 215 HIS A N 1
ATOM 1795 C CA . HIS A 1 215 ? -14.891 18.773 -11.024 1.00 42.41 215 HIS A CA 1
ATOM 1796 C C . HIS A 1 215 ? -16.375 18.476 -11.301 1.00 42.41 215 HIS A C 1
ATOM 1798 O O . HIS A 1 215 ? -17.202 19.382 -11.327 1.00 42.41 215 HIS A O 1
ATOM 1804 N N . ASN A 1 216 ? -16.722 17.190 -11.402 1.00 34.34 216 ASN A N 1
ATOM 1805 C CA . ASN A 1 216 ? -17.963 16.672 -10.819 1.00 34.34 216 ASN A CA 1
ATOM 1806 C C . ASN A 1 216 ? -17.517 15.954 -9.528 1.00 34.34 216 ASN A C 1
ATOM 1808 O O . ASN A 1 216 ? -17.024 14.830 -9.610 1.00 34.34 216 ASN A O 1
ATOM 1812 N N . PHE A 1 217 ? -17.545 16.537 -8.331 1.00 31.75 217 PHE A N 1
ATOM 1813 C CA . PHE A 1 217 ? -18.371 17.621 -7.783 1.00 31.75 217 PHE A CA 1
ATOM 1814 C C . PHE A 1 217 ? -17.519 18.634 -6.992 1.00 31.75 217 PHE A C 1
ATOM 1816 O O . PHE A 1 217 ? -16.331 18.314 -6.729 1.00 31.75 217 PHE A O 1
#

Secondary structure (DSSP, 8-state):
-HHHHHHHHHHHHHHHTT--SSS--HHHHHHHHT--EEEGGGS-HHHHHHHHHH-SSEEEETTEEEE-TT-S-HHHHHHHHHHHHHHHHHT--S--HHHHHHHHHHHHHHHS-HHHHHHTT--SHHHHHHHHT--HHHHHHHHHHHHH--GGGGHHHHHHHHHHHS--------------------THHHHHHHHHHH-TT--TTHHHHHHHH----

Sequence (217 aa):
MEQYRIIEKTLEVYKRCDIKKFPIDCFKVIKGLGIPVYKYSELPESKVKKCLLVSNDAFTLQGIIFYNDMFPHKERQRFTLMHEVAHIVLNHVGECVENEKEADFFSSNILAPRAIMQYLHCESVKDIYNTFYVSCMAANRIAKDYQSFCYWTQRNLHKSICEWFFPKKNSYIPMHTEQESENNKDDSEFFSTHLFLMGEGYVFEHAEYYHLHGHNF

Radius of gyration: 19.8 Å; Cα contacts (8 Å, |Δi|>4): 215; chains: 1; bounding box: 43×48×58 Å

Organism: NCBI:txid1286362

Solvent-accessible surface area (backbone atoms only — not comparable to full-atom values): 12942 Å² total; per-residue (Å²): 113,65,70,58,56,43,53,51,50,42,48,50,50,32,62,68,41,69,57,61,64,68,51,64,58,65,66,54,43,38,56,54,73,67,44,52,74,44,48,37,86,81,42,61,68,79,52,33,57,52,46,54,73,75,32,80,56,50,51,65,56,98,70,31,39,40,32,42,72,83,54,84,58,60,32,54,52,53,43,50,55,35,29,47,47,26,37,60,76,72,64,58,78,79,93,46,78,64,54,53,51,53,14,49,52,35,23,47,38,66,51,53,36,65,45,50,40,61,73,68,64,55,85,50,54,63,47,44,20,70,50,26,57,39,36,70,71,52,18,50,54,50,52,58,49,52,78,69,49,68,57,80,84,46,45,69,60,33,47,55,48,39,45,65,57,56,58,83,74,95,73,84,89,86,91,89,85,91,91,89,88,87,92,88,90,79,60,68,69,64,38,62,57,57,38,74,78,67,40,97,88,51,79,61,72,79,44,53,62,52,71,78,68,58,77,94,120

Nearest PDB structures (foldseek):
  2pk9-assembly3_D  TM=2.551E-01  e=8.086E+00  Saccharomyces cerevisiae
  2pk9-assembly1_B  TM=2.422E-01  e=8.086E+00  Saccharomyces cerevisiae

pLDDT: mean 81.67, std 21.66, range [26.53, 98.56]